Protein AF-I0H9C6-F1 (afdb_monomer_lite)

pLDDT: mean 92.78, std 7.9, range [42.69, 98.69]

InterPro domains:
  IPR035437 SNase-like, OB-fold superfamily [G3DSA:2.40.50.90] (1-177)
  IPR035437 SNase-like, OB-fold superfamily [SSF50199] (69-175)

Organism: Actinoplanes missouriensis (strain ATCC 14538 / DSM 43046 / CBS 188.64 / JCM 3121 / NBRC 102363 / NCIMB 12654 / NRRL B-3342 / UNCC 431) (NCBI:txid512565)

Structure (mmCIF, N/CA/C/O backbone):
data_AF-I0H9C6-F1
#
_entry.id   AF-I0H9C6-F1
#
loop_
_atom_site.group_PDB
_atom_site.id
_atom_site.type_symbol
_atom_site.label_atom_id
_atom_site.label_alt_id
_atom_site.label_comp_id
_atom_site.label_asym_id
_atom_site.label_entity_id
_atom_site.label_seq_id
_atom_site.pdbx_PDB_ins_code
_atom_site.Cartn_x
_atom_site.Cartn_y
_atom_site.Cartn_z
_atom_site.occupancy
_atom_site.B_iso_or_equiv
_atom_site.auth_seq_id
_atom_site.auth_comp_id
_atom_site.auth_asym_id
_atom_site.auth_atom_id
_atom_site.pdbx_PDB_model_num
ATOM 1 N N . MET A 1 1 ? 3.684 8.689 13.255 1.00 83.12 1 MET A N 1
ATOM 2 C CA . MET A 1 1 ? 2.997 7.396 13.457 1.00 83.12 1 MET A CA 1
ATOM 3 C C . MET A 1 1 ? 2.574 6.866 12.098 1.00 83.12 1 MET A C 1
ATOM 5 O O . MET A 1 1 ? 2.159 7.668 11.270 1.00 83.12 1 MET A O 1
ATOM 9 N N . ARG A 1 2 ? 2.702 5.563 11.862 1.00 87.06 2 ARG A N 1
ATOM 10 C CA . ARG A 1 2 ? 2.170 4.849 10.702 1.00 87.06 2 ARG A CA 1
ATOM 11 C C . ARG A 1 2 ? 1.108 3.875 11.206 1.00 87.06 2 ARG A C 1
ATOM 13 O O . ARG A 1 2 ? 1.331 3.147 12.172 1.00 87.06 2 ARG A O 1
ATOM 20 N N . MET A 1 3 ? -0.060 3.921 10.581 1.00 93.25 3 MET A N 1
ATOM 21 C CA . MET A 1 3 ? -1.162 3.030 10.918 1.00 93.25 3 MET A CA 1
ATOM 22 C C . MET A 1 3 ? -0.847 1.611 10.433 1.00 93.25 3 MET A C 1
ATOM 24 O O . MET A 1 3 ? -0.451 1.421 9.288 1.00 93.25 3 MET A O 1
ATOM 28 N N . LEU A 1 4 ? -0.978 0.625 11.322 1.00 93.94 4 LEU A N 1
ATOM 29 C CA . LEU A 1 4 ? -0.766 -0.791 11.017 1.00 93.94 4 LEU A CA 1
ATOM 30 C C . LEU A 1 4 ? -1.820 -1.358 10.063 1.00 93.94 4 LEU A C 1
ATOM 32 O O . LEU A 1 4 ? -2.976 -0.929 10.076 1.00 93.94 4 LEU A O 1
ATOM 36 N N . SER A 1 5 ? -1.416 -2.383 9.310 1.00 94.75 5 SER A N 1
ATOM 37 C CA . SER A 1 5 ? -2.265 -3.210 8.438 1.00 94.75 5 SER A CA 1
ATOM 38 C C . SER A 1 5 ? -2.947 -2.493 7.275 1.00 94.75 5 SER A C 1
ATOM 40 O O . SER A 1 5 ? -3.755 -3.102 6.576 1.00 94.75 5 SER A O 1
ATOM 42 N N . VAL A 1 6 ? -2.609 -1.227 7.035 1.00 95.88 6 VAL A N 1
ATOM 43 C CA . VAL A 1 6 ? -3.175 -0.413 5.958 1.00 95.88 6 VAL A CA 1
ATOM 44 C C . VAL A 1 6 ? -2.079 0.347 5.234 1.00 95.88 6 VAL A C 1
ATOM 46 O O . VAL A 1 6 ? -1.088 0.763 5.838 1.00 95.88 6 VAL A O 1
ATOM 49 N N . ASP A 1 7 ? -2.277 0.548 3.939 1.00 94.62 7 ASP A N 1
ATOM 50 C CA . ASP A 1 7 ? -1.370 1.304 3.090 1.00 94.62 7 ASP A CA 1
ATOM 51 C C . ASP A 1 7 ? -2.181 2.265 2.226 1.00 94.62 7 ASP A C 1
ATOM 53 O O . ASP A 1 7 ? -2.899 1.890 1.297 1.00 94.62 7 ASP A O 1
ATOM 57 N N . THR A 1 8 ? -2.120 3.527 2.627 1.00 94.75 8 THR A N 1
ATOM 58 C CA . THR A 1 8 ? -2.798 4.656 1.994 1.00 94.75 8 THR A CA 1
ATOM 59 C C . THR A 1 8 ? -1.935 5.218 0.874 1.00 94.75 8 THR A C 1
ATOM 61 O O . THR A 1 8 ? -0.729 5.358 1.100 1.00 94.75 8 THR A O 1
ATOM 64 N N . PRO A 1 9 ? -2.521 5.623 -0.267 1.00 95.00 9 PRO A N 1
ATOM 65 C CA . PRO A 1 9 ? -1.797 6.374 -1.281 1.00 95.00 9 PRO A CA 1
ATOM 66 C C . PRO A 1 9 ? -1.073 7.576 -0.683 1.00 95.00 9 PRO A C 1
ATOM 68 O O . PRO A 1 9 ? -1.588 8.273 0.199 1.00 95.00 9 PRO A O 1
ATOM 71 N N . GLU A 1 10 ? 0.150 7.790 -1.137 1.00 85.38 10 GLU A N 1
ATOM 72 C CA . GLU A 1 10 ? 1.055 8.753 -0.546 1.00 85.38 10 GLU A CA 1
ATOM 73 C C . GLU A 1 10 ? 0.991 10.104 -1.255 1.00 85.38 10 GLU A C 1
ATOM 75 O O . GLU A 1 10 ? 0.798 10.219 -2.463 1.00 85.38 10 GLU A O 1
ATOM 80 N N . VAL A 1 11 ? 1.224 11.163 -0.481 1.00 88.88 11 VAL A N 1
ATOM 81 C CA . VAL A 1 11 ? 1.424 12.524 -0.998 1.00 88.88 11 VAL A CA 1
ATOM 82 C C . VAL A 1 11 ? 2.915 12.873 -1.097 1.00 88.88 11 VAL A C 1
ATOM 84 O O . VAL A 1 11 ? 3.298 14.037 -0.978 1.00 88.88 11 VAL A O 1
ATOM 87 N N . THR A 1 12 ? 3.778 11.871 -1.297 1.00 80.94 12 THR A N 1
ATOM 88 C CA . THR A 1 12 ? 5.247 12.015 -1.377 1.00 80.94 12 THR A CA 1
ATOM 89 C C . THR A 1 12 ? 5.710 12.880 -2.537 1.00 80.94 12 THR A C 1
ATOM 91 O O . THR A 1 12 ? 6.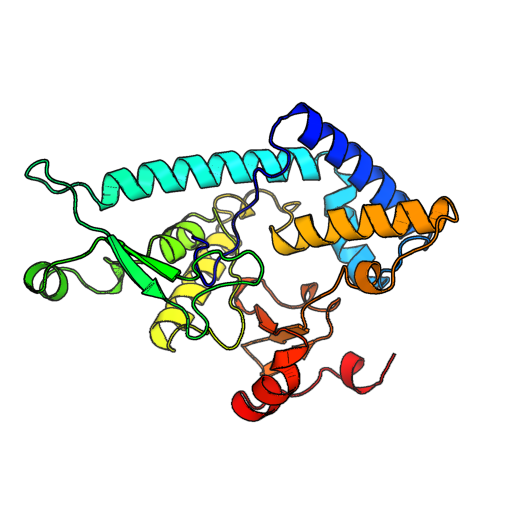747 13.532 -2.411 1.00 80.94 12 THR A O 1
ATOM 94 N N . ALA A 1 13 ? 4.914 12.988 -3.604 1.00 82.31 13 ALA A N 1
ATOM 95 C CA . ALA A 1 13 ? 5.149 13.957 -4.668 1.00 82.31 13 ALA A CA 1
ATOM 96 C C . ALA A 1 13 ? 5.191 15.406 -4.138 1.00 82.31 13 ALA A C 1
ATOM 98 O O . ALA A 1 13 ? 5.891 16.240 -4.700 1.00 82.31 13 ALA A O 1
ATOM 99 N N . ARG A 1 14 ? 4.493 15.717 -3.032 1.00 90.06 14 ARG A N 1
ATOM 100 C CA . ARG A 1 14 ? 4.394 17.042 -2.373 1.00 90.06 14 ARG A CA 1
ATOM 101 C C . ARG A 1 14 ? 3.792 18.169 -3.222 1.00 90.06 14 ARG A C 1
ATOM 103 O O . ARG A 1 14 ? 3.353 19.163 -2.652 1.00 90.06 14 ARG A O 1
ATOM 110 N N . SER A 1 15 ? 3.742 18.029 -4.542 1.00 94.88 15 SER A N 1
ATOM 111 C CA . SER A 1 15 ? 3.137 18.977 -5.471 1.00 94.88 15 SER A CA 1
ATOM 112 C C . SER A 1 15 ? 2.586 18.273 -6.710 1.00 94.88 15 SER A C 1
ATOM 114 O O . SER A 1 15 ? 3.008 17.172 -7.067 1.00 94.88 15 SER A O 1
ATOM 116 N N . GLU A 1 16 ? 1.659 18.940 -7.396 1.00 95.94 16 GLU A N 1
ATOM 117 C CA . GLU A 1 16 ? 1.081 18.450 -8.653 1.00 95.94 16 GLU A CA 1
ATOM 118 C C . GLU A 1 16 ? 2.128 18.406 -9.771 1.00 95.94 16 GLU A C 1
ATOM 120 O O . GLU A 1 16 ? 2.137 17.478 -10.571 1.00 95.94 16 GLU A O 1
ATOM 125 N N . GLN A 1 17 ? 3.081 19.345 -9.776 1.00 97.25 17 GLN A N 1
ATOM 126 C CA . GLN A 1 17 ? 4.178 19.357 -10.746 1.00 97.25 17 GLN A CA 1
ATOM 127 C C . GLN A 1 17 ? 5.072 18.123 -10.601 1.00 97.25 17 GLN A C 1
ATOM 129 O O . GLN A 1 17 ? 5.475 17.535 -11.602 1.00 97.25 17 GLN A O 1
ATOM 134 N N . ARG A 1 18 ? 5.385 17.706 -9.366 1.00 97.19 18 ARG A N 1
ATOM 135 C CA . ARG A 1 18 ? 6.163 16.481 -9.153 1.00 97.19 18 ARG A CA 1
ATOM 136 C C . ARG A 1 18 ? 5.346 15.241 -9.504 1.00 97.19 18 ARG A C 1
ATOM 138 O O . ARG A 1 18 ? 5.919 14.326 -10.078 1.00 97.19 18 ARG A O 1
ATOM 145 N N . ALA A 1 19 ? 4.046 15.215 -9.212 1.00 97.50 19 ALA A N 1
ATOM 146 C CA . ALA A 1 19 ? 3.183 14.099 -9.600 1.00 97.50 19 ALA A CA 1
ATOM 147 C C . ALA A 1 19 ? 3.149 13.912 -11.132 1.00 97.50 19 ALA A C 1
ATOM 149 O O . ALA A 1 19 ? 3.354 12.802 -11.612 1.00 97.50 19 ALA A O 1
ATOM 150 N N . ALA A 1 20 ? 3.046 15.007 -11.892 1.00 97.94 20 ALA A N 1
ATOM 151 C CA . ALA A 1 20 ? 3.146 14.991 -13.355 1.00 97.94 20 ALA A CA 1
ATOM 152 C C . ALA A 1 20 ? 4.544 14.584 -13.869 1.00 97.94 20 ALA A C 1
ATOM 154 O O . ALA A 1 20 ? 4.681 13.944 -14.912 1.00 97.94 20 ALA A O 1
ATOM 155 N N . ALA A 1 21 ? 5.610 14.923 -13.139 1.00 98.00 21 ALA A N 1
ATOM 156 C CA . ALA A 1 21 ? 6.943 14.418 -13.463 1.00 98.00 21 ALA A CA 1
ATOM 157 C C . ALA A 1 21 ? 7.024 12.893 -13.269 1.00 98.00 21 ALA A C 1
ATOM 159 O O . ALA A 1 21 ? 7.584 12.211 -14.121 1.00 98.00 21 ALA A O 1
ATOM 160 N N . ILE A 1 22 ? 6.419 12.357 -12.203 1.00 97.94 22 ILE A N 1
ATOM 161 C CA . ILE A 1 22 ? 6.343 10.906 -11.960 1.00 97.94 22 ILE A CA 1
ATOM 162 C C . ILE A 1 22 ? 5.542 10.207 -13.059 1.00 97.94 22 ILE A C 1
ATOM 164 O O . ILE A 1 22 ? 5.943 9.137 -13.497 1.00 97.94 22 ILE A O 1
ATOM 168 N N . ASP A 1 23 ? 4.477 10.826 -13.578 1.00 98.50 23 ASP A N 1
ATOM 169 C CA . ASP A 1 23 ? 3.753 10.294 -14.741 1.00 98.50 23 ASP A CA 1
ATOM 170 C C . ASP A 1 23 ? 4.686 10.063 -15.939 1.00 98.50 23 ASP A C 1
ATOM 172 O O . ASP A 1 23 ? 4.656 9.008 -16.572 1.00 98.50 23 ASP A O 1
ATOM 176 N N . THR A 1 24 ? 5.570 11.027 -16.212 1.00 98.56 24 THR A N 1
ATOM 177 C CA . THR A 1 24 ? 6.561 10.921 -17.294 1.00 98.56 24 THR A CA 1
ATOM 178 C C . THR A 1 24 ? 7.594 9.826 -17.005 1.00 98.56 24 THR A C 1
ATOM 180 O O . THR A 1 24 ? 7.949 9.055 -17.897 1.00 98.56 24 THR A O 1
ATOM 183 N N . GLU A 1 25 ? 8.058 9.724 -15.757 1.00 98.50 25 GLU A N 1
ATOM 184 C CA . GLU A 1 25 ? 8.989 8.677 -15.313 1.00 98.50 25 GLU A CA 1
ATOM 185 C C . GLU A 1 25 ? 8.373 7.277 -15.460 1.00 98.50 25 GLU A C 1
ATOM 187 O O . GLU A 1 25 ? 9.021 6.355 -15.956 1.00 98.50 25 GLU A O 1
ATOM 192 N N . PHE A 1 26 ? 7.103 7.118 -15.092 1.00 98.50 26 PHE A N 1
ATOM 193 C CA . PHE A 1 26 ? 6.377 5.852 -15.174 1.00 98.50 26 PHE A CA 1
ATOM 194 C C . PHE A 1 26 ? 6.042 5.453 -16.612 1.00 98.50 26 PHE A C 1
ATOM 196 O O . PHE A 1 26 ? 6.160 4.273 -16.947 1.00 98.50 26 PHE A O 1
ATOM 203 N N . LEU A 1 27 ? 5.728 6.408 -17.491 1.00 98.62 27 LEU A N 1
ATOM 204 C CA . LEU A 1 27 ? 5.630 6.143 -18.930 1.00 98.62 27 LEU A CA 1
ATOM 205 C C . LEU A 1 27 ? 6.960 5.652 -19.501 1.00 98.62 27 LEU A C 1
ATOM 207 O O . LEU A 1 27 ? 7.000 4.652 -20.219 1.00 98.62 27 LEU A O 1
ATOM 211 N N . GLN A 1 28 ? 8.064 6.310 -19.144 1.00 98.69 28 GLN A N 1
ATOM 212 C CA . GLN A 1 28 ? 9.387 5.879 -19.586 1.00 98.69 28 GLN A CA 1
ATOM 213 C C . GLN A 1 28 ? 9.732 4.483 -19.052 1.00 98.69 28 GLN A C 1
ATOM 215 O O . GLN A 1 28 ? 10.304 3.667 -19.782 1.00 98.69 28 GLN A O 1
ATOM 220 N N . LEU A 1 29 ? 9.361 4.188 -17.803 1.00 98.62 29 LEU A N 1
ATOM 221 C CA . LEU A 1 29 ? 9.520 2.861 -17.223 1.00 98.62 29 LEU A CA 1
ATOM 222 C C . LEU A 1 29 ? 8.705 1.811 -17.987 1.00 98.62 29 LEU A C 1
ATOM 224 O O . LEU A 1 29 ? 9.245 0.746 -18.279 1.00 98.62 29 LEU A O 1
ATOM 228 N N . ALA A 1 30 ? 7.459 2.103 -18.372 1.00 98.69 30 ALA A N 1
ATOM 229 C CA . ALA A 1 30 ? 6.641 1.195 -19.176 1.00 98.69 30 ALA A CA 1
ATOM 230 C C . ALA A 1 30 ? 7.333 0.824 -20.500 1.00 98.69 30 ALA A C 1
ATOM 232 O O . ALA A 1 30 ? 7.406 -0.352 -20.866 1.00 98.69 30 ALA A O 1
ATOM 233 N N . GLU A 1 31 ? 7.941 1.799 -21.184 1.00 98.56 31 GLU A N 1
ATOM 234 C CA . GLU A 1 31 ? 8.736 1.517 -22.383 1.00 98.56 31 GLU A CA 1
ATOM 235 C C . GLU A 1 31 ? 9.937 0.608 -22.096 1.00 98.56 31 GLU A C 1
ATOM 237 O O . GLU A 1 31 ? 10.241 -0.291 -22.885 1.00 98.56 31 GLU A O 1
ATOM 242 N N . TRP A 1 32 ? 10.647 0.836 -20.988 1.00 98.62 32 TRP A N 1
ATOM 243 C CA . TRP A 1 32 ? 11.782 0.001 -20.597 1.00 98.62 32 TRP A CA 1
ATOM 244 C C . TRP A 1 32 ? 11.363 -1.417 -20.216 1.00 98.62 32 TRP A C 1
ATOM 246 O O . TRP A 1 32 ? 12.098 -2.353 -20.529 1.00 98.62 32 TRP A O 1
ATOM 256 N N . ILE A 1 33 ? 10.190 -1.596 -19.607 1.00 98.25 33 ILE A N 1
ATOM 257 C CA . ILE A 1 33 ? 9.603 -2.915 -19.341 1.00 98.25 33 ILE A CA 1
ATOM 258 C C . ILE A 1 33 ? 9.321 -3.628 -20.668 1.00 98.25 33 ILE A C 1
ATOM 260 O O . ILE A 1 33 ? 9.811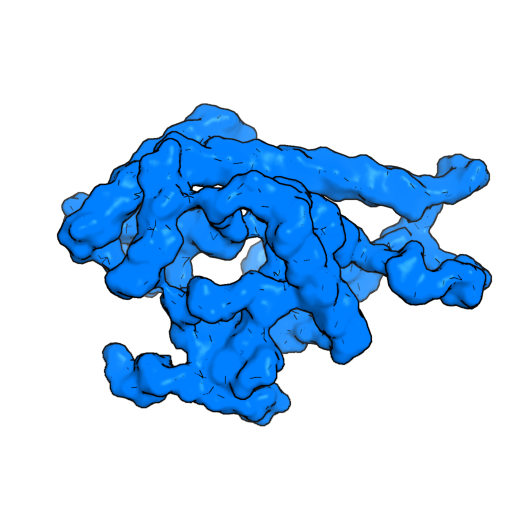 -4.738 -20.869 1.00 98.25 33 ILE A O 1
ATOM 264 N N . ARG A 1 34 ? 8.641 -2.976 -21.624 1.00 98.19 34 ARG A N 1
ATOM 265 C CA . ARG A 1 34 ? 8.367 -3.565 -22.952 1.00 98.19 34 ARG A CA 1
ATOM 266 C C . ARG A 1 34 ? 9.633 -3.962 -23.712 1.00 98.19 34 ARG A C 1
ATOM 268 O O . ARG A 1 34 ? 9.639 -4.959 -24.426 1.00 98.19 34 ARG A O 1
ATOM 275 N N . LYS A 1 35 ? 10.706 -3.182 -23.572 1.00 97.94 35 LYS A N 1
ATOM 276 C CA . LYS A 1 35 ? 12.008 -3.445 -24.208 1.00 97.94 35 LYS A CA 1
ATOM 277 C C . LYS A 1 35 ? 12.854 -4.487 -23.457 1.00 97.94 35 LYS A C 1
ATOM 279 O O . LYS A 1 35 ? 13.967 -4.766 -23.892 1.00 97.94 35 LYS A O 1
ATOM 284 N N . GLY A 1 36 ? 12.381 -5.027 -22.328 1.00 96.56 36 GLY A N 1
ATOM 285 C CA . GLY A 1 36 ? 13.140 -5.968 -21.494 1.00 96.56 36 GLY A CA 1
ATOM 286 C C . GLY A 1 36 ? 14.359 -5.344 -20.800 1.00 96.56 36 GLY A C 1
ATOM 287 O O . GLY A 1 36 ? 15.301 -6.044 -20.430 1.00 96.56 36 GLY A O 1
ATOM 288 N N . LEU A 1 37 ? 14.380 -4.017 -20.650 1.00 96.19 37 LEU A N 1
ATOM 289 C CA . LEU A 1 37 ? 15.491 -3.280 -20.044 1.00 96.19 37 LEU A CA 1
ATOM 290 C C . LEU A 1 37 ? 15.351 -3.195 -18.520 1.00 96.19 37 LEU A C 1
ATOM 292 O O . LEU A 1 37 ? 16.357 -3.292 -17.805 1.00 96.19 37 LEU A O 1
ATOM 296 N N . ALA A 1 38 ? 14.118 -3.060 -18.027 1.00 95.00 38 ALA A N 1
ATOM 297 C CA . ALA A 1 38 ? 13.817 -3.034 -16.600 1.00 95.00 38 ALA A CA 1
ATOM 298 C C . ALA A 1 38 ? 14.115 -4.400 -15.948 1.00 95.00 38 ALA A C 1
ATOM 300 O O . ALA A 1 38 ? 13.740 -5.435 -16.499 1.00 95.00 38 ALA A O 1
ATOM 301 N N . PRO A 1 39 ? 14.794 -4.446 -14.787 1.00 92.38 39 PRO A N 1
ATOM 302 C CA . PRO A 1 39 ? 15.008 -5.683 -14.050 1.00 92.38 39 PRO A CA 1
ATOM 303 C C . PRO A 1 39 ? 13.721 -6.057 -13.308 1.00 92.38 39 PRO A C 1
ATOM 305 O O . PRO A 1 39 ? 13.615 -5.819 -12.106 1.00 92.38 39 PRO A O 1
ATOM 308 N N . ILE A 1 40 ? 12.759 -6.631 -14.026 1.00 93.00 40 ILE A N 1
ATOM 309 C CA . ILE A 1 40 ? 11.457 -7.111 -13.542 1.00 93.00 40 ILE A CA 1
ATOM 310 C C . ILE A 1 40 ? 11.094 -8.408 -14.274 1.00 93.00 40 ILE A C 1
ATOM 312 O O . ILE A 1 40 ? 11.509 -8.591 -15.421 1.00 93.00 40 ILE A O 1
ATOM 316 N N . SER A 1 41 ? 10.357 -9.323 -13.641 1.00 92.94 41 SER A N 1
ATOM 317 C CA . SER A 1 41 ? 9.801 -10.476 -14.364 1.00 92.94 41 SER A CA 1
ATOM 318 C C . SER A 1 41 ? 8.782 -10.047 -15.421 1.00 92.94 41 SER A C 1
ATOM 320 O O . SER A 1 41 ? 8.102 -9.028 -15.292 1.00 92.94 41 SER A O 1
ATOM 322 N N . ALA A 1 42 ? 8.649 -10.864 -16.469 1.00 94.94 42 ALA A N 1
ATOM 323 C CA . ALA A 1 42 ? 7.676 -10.624 -17.531 1.00 94.94 42 ALA A CA 1
ATOM 324 C C . ALA A 1 42 ? 6.240 -10.563 -16.985 1.00 94.94 42 ALA A C 1
ATOM 326 O O . ALA A 1 42 ? 5.510 -9.635 -17.313 1.00 94.94 42 ALA A O 1
ATOM 327 N N . ALA A 1 43 ? 5.868 -11.491 -16.096 1.00 94.94 43 ALA A N 1
ATOM 328 C CA . ALA A 1 43 ? 4.513 -11.579 -15.554 1.00 94.94 43 ALA A CA 1
ATOM 329 C C . ALA A 1 43 ? 4.136 -10.358 -14.696 1.00 94.94 43 ALA A C 1
ATOM 331 O O . ALA A 1 43 ? 3.058 -9.788 -14.868 1.00 94.94 43 ALA A O 1
ATOM 332 N N . LEU A 1 44 ? 5.041 -9.894 -13.823 1.00 95.75 44 LEU A N 1
ATOM 333 C CA . LEU A 1 44 ? 4.801 -8.663 -13.070 1.00 95.75 44 LEU A CA 1
ATOM 334 C C . LEU A 1 44 ? 4.792 -7.434 -13.997 1.00 95.75 44 LEU A C 1
ATOM 336 O O . LEU A 1 44 ? 3.989 -6.524 -13.804 1.00 95.75 44 LEU A O 1
ATOM 340 N N . GLY A 1 45 ? 5.642 -7.418 -15.028 1.00 97.19 45 GLY A N 1
ATOM 341 C CA . GLY A 1 45 ? 5.611 -6.400 -16.077 1.00 97.19 45 GLY A CA 1
ATOM 342 C C . GLY A 1 45 ? 4.243 -6.312 -16.759 1.00 97.19 45 GLY A C 1
ATOM 343 O O . GLY A 1 45 ? 3.650 -5.238 -16.787 1.00 97.19 45 GLY A O 1
ATOM 344 N N . GLU A 1 46 ? 3.705 -7.433 -17.242 1.00 97.81 46 GLU A N 1
ATOM 345 C CA . GLU A 1 46 ? 2.378 -7.515 -17.871 1.00 97.81 46 GLU A CA 1
ATOM 346 C C . GLU A 1 46 ? 1.257 -7.019 -16.952 1.00 97.81 46 GLU A C 1
ATOM 348 O O . GLU A 1 46 ? 0.362 -6.307 -17.405 1.00 97.81 46 GLU A O 1
ATOM 353 N N . PHE A 1 47 ? 1.327 -7.334 -15.656 1.00 97.31 47 PHE A N 1
ATOM 354 C CA . PHE A 1 47 ? 0.374 -6.836 -14.665 1.00 97.31 47 PHE A CA 1
ATOM 355 C C . PHE A 1 47 ? 0.445 -5.310 -14.472 1.00 97.31 47 PHE A C 1
ATOM 357 O O . PHE A 1 47 ? -0.586 -4.658 -14.293 1.00 97.31 47 PHE A O 1
ATOM 364 N N . LEU A 1 48 ? 1.648 -4.725 -14.492 1.00 97.88 48 LEU A N 1
ATOM 365 C CA . LEU A 1 48 ? 1.861 -3.303 -14.197 1.00 97.88 48 LEU A CA 1
ATOM 366 C C . LEU A 1 48 ? 1.698 -2.392 -15.420 1.00 97.88 48 LEU A C 1
ATOM 368 O O . LEU A 1 48 ? 1.263 -1.250 -15.263 1.00 97.88 48 LEU A O 1
ATOM 372 N N . LEU A 1 49 ? 2.020 -2.871 -16.626 1.00 98.50 49 LEU A N 1
ATOM 373 C CA . LEU A 1 49 ? 1.987 -2.071 -17.858 1.00 98.50 49 LEU A CA 1
ATOM 374 C C . LEU A 1 49 ? 0.652 -1.333 -18.072 1.00 98.50 49 LEU A C 1
ATOM 376 O O . LEU A 1 49 ? 0.709 -0.119 -18.279 1.00 98.50 49 LEU A O 1
ATOM 380 N N . PRO A 1 50 ? -0.536 -1.962 -17.928 1.00 98.25 50 PRO A N 1
ATOM 381 C CA . PRO A 1 50 ? -1.812 -1.266 -18.104 1.00 98.25 50 PRO A CA 1
ATOM 382 C C . PRO A 1 50 ? -2.006 -0.069 -17.171 1.00 98.25 50 PRO A C 1
ATOM 384 O O . PRO A 1 50 ? -2.729 0.855 -17.521 1.00 98.25 50 PRO A O 1
ATOM 387 N N . LYS A 1 51 ? -1.363 -0.067 -15.996 1.00 98.31 51 LYS A N 1
ATOM 388 C CA . LYS A 1 51 ? -1.437 1.029 -15.020 1.00 98.31 51 LYS A CA 1
ATOM 389 C C . LYS A 1 51 ? -0.464 2.157 -15.364 1.00 98.31 51 LYS A C 1
ATOM 391 O O . LYS A 1 51 ? -0.808 3.331 -15.251 1.00 98.31 51 LYS A O 1
ATOM 396 N N . LEU A 1 52 ? 0.747 1.808 -15.802 1.00 98.50 52 LEU A N 1
ATOM 397 C CA . LEU A 1 52 ? 1.807 2.767 -16.135 1.00 98.50 52 LEU A CA 1
ATOM 398 C C . LEU A 1 52 ? 1.538 3.499 -17.456 1.00 98.50 52 LEU A C 1
ATOM 400 O O . LEU A 1 52 ? 1.742 4.707 -17.555 1.00 98.50 52 LEU A O 1
ATOM 404 N N . GLU A 1 53 ? 1.044 2.776 -18.463 1.00 98.19 53 GLU A N 1
ATOM 405 C CA . GLU A 1 53 ? 0.817 3.285 -19.825 1.00 98.19 53 GLU A CA 1
ATOM 406 C C . GLU A 1 53 ? -0.310 4.313 -19.919 1.00 98.19 53 GLU A C 1
ATOM 408 O O . GLU A 1 53 ? -0.442 5.012 -20.921 1.00 98.19 53 GLU A O 1
ATOM 413 N N . THR A 1 54 ? -1.090 4.449 -18.850 1.00 97.75 54 THR A N 1
ATOM 414 C CA . THR A 1 54 ? -2.107 5.488 -18.705 1.00 97.75 54 THR A CA 1
ATOM 415 C C . THR A 1 54 ? -1.541 6.904 -18.782 1.00 97.75 54 THR A C 1
ATOM 417 O O . THR A 1 54 ? -2.268 7.843 -19.116 1.00 97.75 54 THR A O 1
ATOM 420 N N . GLY A 1 55 ? -0.264 7.076 -18.422 1.00 97.19 55 GLY A N 1
ATOM 421 C CA . GLY A 1 55 ? 0.393 8.376 -18.365 1.00 97.19 55 GLY A CA 1
ATOM 422 C C . GLY A 1 55 ? -0.108 9.307 -17.269 1.00 97.19 55 GLY A C 1
ATOM 423 O O . GLY A 1 55 ? 0.145 10.504 -17.347 1.00 97.19 55 GLY A O 1
ATOM 424 N N . HIS A 1 56 ? -0.828 8.786 -16.275 1.00 97.94 56 HIS A N 1
ATOM 425 C CA . HIS A 1 56 ? -1.343 9.584 -15.160 1.00 97.94 56 HIS A CA 1
ATOM 426 C C . HIS A 1 56 ? -1.281 8.864 -13.803 1.00 97.94 56 HIS A C 1
ATOM 428 O O . HIS A 1 56 ? -1.954 9.267 -12.855 1.00 97.94 56 HIS A O 1
ATOM 434 N N . ALA A 1 57 ? -0.496 7.789 -13.689 1.00 97.62 57 ALA A N 1
ATOM 435 C CA . ALA A 1 57 ? -0.378 6.985 -12.473 1.00 97.62 57 ALA A CA 1
ATOM 436 C C . ALA A 1 57 ? 0.171 7.767 -11.255 1.00 97.62 57 ALA A C 1
ATOM 438 O O . ALA A 1 57 ? -0.340 7.613 -10.146 1.00 97.62 57 ALA A O 1
ATOM 439 N N . GLY A 1 58 ? 1.156 8.645 -11.458 1.00 97.75 58 GLY A N 1
ATOM 440 C CA . GLY A 1 58 ? 1.666 9.625 -10.492 1.00 97.75 58 GLY A CA 1
ATOM 441 C C . GLY A 1 58 ? 0.598 10.600 -10.010 1.00 97.75 58 GLY A C 1
ATOM 442 O O . GLY A 1 58 ? 0.343 10.723 -8.807 1.00 97.75 58 GLY A O 1
ATOM 443 N N . THR A 1 59 ? -0.074 11.270 -10.945 1.00 98.31 59 THR A N 1
ATOM 444 C CA . THR A 1 59 ? -1.138 12.236 -10.629 1.00 98.31 59 THR A CA 1
ATOM 445 C C . THR A 1 59 ? -2.353 11.574 -9.971 1.00 98.31 59 THR A C 1
ATOM 447 O O . THR A 1 59 ? -2.918 12.127 -9.018 1.00 98.31 59 THR A O 1
ATOM 450 N N . LEU A 1 60 ? -2.733 10.374 -10.419 1.00 98.19 60 LEU A N 1
ATOM 451 C CA . LEU A 1 60 ? -3.797 9.567 -9.823 1.00 98.19 60 LEU A CA 1
ATOM 452 C C . LEU A 1 60 ? -3.459 9.215 -8.376 1.00 98.19 60 LEU A C 1
ATOM 454 O O . LEU A 1 60 ? -4.256 9.503 -7.482 1.00 98.19 60 LEU A O 1
ATOM 458 N N . HIS A 1 61 ? -2.266 8.667 -8.131 1.00 98.25 61 HIS A N 1
ATOM 459 C CA . HIS A 1 61 ? -1.825 8.285 -6.792 1.00 98.25 61 HIS A CA 1
ATOM 460 C C . HIS A 1 61 ? -1.802 9.484 -5.837 1.00 98.25 61 HIS A C 1
ATOM 462 O O . HIS A 1 61 ? -2.351 9.423 -4.736 1.00 98.25 61 HIS A O 1
ATOM 468 N N . PHE A 1 62 ? -1.256 10.618 -6.287 1.00 98.12 62 PHE A N 1
ATOM 469 C CA . PHE A 1 62 ? -1.227 11.852 -5.504 1.00 98.12 62 PHE A CA 1
ATOM 470 C C . PHE A 1 62 ? -2.636 12.369 -5.175 1.00 98.12 62 PHE A C 1
ATOM 472 O O . PHE A 1 62 ? -2.910 12.786 -4.047 1.00 98.12 62 PHE A O 1
ATOM 479 N N . THR A 1 63 ? -3.554 12.325 -6.143 1.00 97.94 63 THR A N 1
ATOM 480 C CA . THR A 1 63 ? -4.950 12.746 -5.952 1.00 97.94 63 THR A CA 1
ATOM 481 C C . THR A 1 63 ? -5.678 11.839 -4.966 1.00 97.94 63 THR A C 1
ATOM 483 O O . THR A 1 63 ? -6.331 12.334 -4.044 1.00 97.94 63 THR A O 1
ATOM 486 N N . GLN A 1 64 ? -5.504 10.525 -5.098 1.00 98.31 64 GLN A N 1
ATOM 487 C CA . GLN A 1 64 ? -6.029 9.543 -4.154 1.00 98.31 64 GLN A CA 1
ATOM 488 C C . GLN A 1 64 ? -5.441 9.748 -2.746 1.00 98.31 64 GLN A C 1
ATOM 490 O O . GLN A 1 64 ? -6.175 9.695 -1.762 1.00 98.31 64 GLN A O 1
ATOM 495 N N . GLY A 1 65 ? -4.156 10.099 -2.629 1.00 97.75 65 GLY A N 1
ATOM 496 C CA . GLY A 1 65 ? -3.513 10.402 -1.345 1.00 97.75 65 GLY A CA 1
ATOM 497 C C . GLY A 1 65 ? -4.050 11.673 -0.681 1.00 97.75 65 GLY A C 1
ATOM 498 O O . GLY A 1 65 ? -4.256 11.709 0.540 1.00 97.75 65 GLY A O 1
ATOM 499 N N . LYS A 1 66 ? -4.353 12.712 -1.474 1.00 97.88 66 LYS A N 1
ATOM 500 C CA . LYS A 1 66 ? -5.054 13.917 -0.993 1.00 97.88 66 LYS A CA 1
ATOM 501 C C . LYS A 1 66 ? -6.455 13.569 -0.476 1.00 97.88 66 LYS A C 1
ATOM 503 O O . LYS A 1 66 ? -6.820 14.024 0.609 1.00 97.88 66 LYS A O 1
ATOM 508 N N . ALA A 1 67 ? -7.207 12.744 -1.207 1.00 98.06 67 ALA A N 1
ATOM 509 C CA . ALA A 1 67 ? -8.547 12.309 -0.814 1.00 98.06 67 ALA A CA 1
ATOM 510 C C . ALA A 1 67 ? -8.529 11.480 0.482 1.00 98.06 67 ALA A C 1
ATOM 512 O O . ALA A 1 67 ? -9.258 11.799 1.423 1.00 98.06 67 ALA A O 1
ATOM 513 N N . ALA A 1 68 ? -7.621 10.505 0.588 1.00 97.56 68 ALA A N 1
ATOM 514 C CA . ALA A 1 68 ? -7.437 9.704 1.796 1.00 97.56 68 ALA A CA 1
ATOM 515 C C . ALA A 1 68 ? -7.066 10.575 3.008 1.00 97.56 68 ALA A C 1
ATOM 517 O O . ALA A 1 68 ? -7.587 10.384 4.108 1.00 97.56 68 ALA A O 1
ATOM 518 N N . SER A 1 69 ? -6.212 11.585 2.805 1.00 95.88 69 SER A N 1
ATOM 519 C CA . SER A 1 69 ? -5.832 12.544 3.849 1.00 95.88 69 SER A CA 1
ATOM 520 C C . SER A 1 69 ? -7.002 13.415 4.311 1.00 95.88 69 SER A C 1
ATOM 522 O O . SER A 1 69 ? -7.118 13.691 5.506 1.00 95.88 69 SER A O 1
ATOM 524 N N . ALA A 1 70 ? -7.855 13.868 3.388 1.00 97.12 70 ALA A N 1
ATOM 525 C CA . ALA A 1 70 ? -9.053 14.640 3.716 1.00 97.12 70 ALA A CA 1
ATOM 526 C C . ALA A 1 70 ? -10.048 13.785 4.514 1.00 97.12 70 ALA A C 1
ATOM 528 O O . ALA A 1 70 ? -10.417 14.164 5.626 1.00 97.12 70 ALA A O 1
ATOM 529 N N . PHE A 1 71 ? -10.356 12.583 4.014 1.00 97.81 71 PHE A N 1
ATOM 530 C CA . PHE A 1 71 ? -11.210 11.617 4.702 1.00 97.81 71 PHE A CA 1
ATOM 531 C C . PHE A 1 71 ? -10.701 11.312 6.115 1.00 97.81 71 PHE A C 1
ATOM 533 O O . PHE A 1 71 ? -11.466 11.372 7.074 1.00 97.81 71 PHE A O 1
ATOM 540 N N . ALA A 1 72 ? -9.402 11.034 6.278 1.00 95.81 72 ALA A N 1
ATOM 541 C CA . ALA A 1 72 ? -8.827 10.726 7.585 1.00 95.81 72 ALA A CA 1
ATOM 542 C C . ALA A 1 72 ? -9.005 11.882 8.582 1.00 95.81 72 ALA A C 1
ATOM 544 O O . ALA A 1 72 ? -9.372 11.646 9.733 1.00 95.81 72 ALA A O 1
ATOM 545 N N . LYS A 1 73 ? -8.776 13.130 8.151 1.00 95.81 73 LYS A N 1
ATOM 546 C CA . LYS A 1 73 ? -8.943 14.320 9.002 1.00 95.81 73 LYS A CA 1
ATOM 547 C C . LYS A 1 73 ? -10.393 14.498 9.444 1.00 95.81 73 LYS A C 1
ATOM 549 O O . LYS A 1 73 ? -10.642 14.693 10.633 1.00 95.81 73 LYS A O 1
ATOM 554 N N . GLU A 1 74 ? -11.329 14.410 8.504 1.00 97.19 74 GLU A N 1
ATOM 555 C CA . GLU A 1 74 ? -12.762 14.546 8.776 1.00 97.19 74 GLU A CA 1
ATOM 556 C C . GLU A 1 74 ? -13.261 13.427 9.692 1.00 97.19 74 GLU A C 1
ATOM 558 O O . GLU A 1 74 ? -13.915 13.692 10.701 1.00 97.19 74 GLU A O 1
ATOM 563 N N . ASN A 1 75 ? -12.881 12.183 9.398 1.00 96.38 75 ASN A N 1
ATOM 564 C CA . ASN A 1 75 ? -13.280 11.019 10.175 1.00 96.38 75 ASN A CA 1
ATOM 565 C C . ASN A 1 75 ? -12.723 11.060 11.609 1.00 96.38 75 ASN A C 1
ATOM 567 O O . ASN A 1 75 ? -13.455 10.802 12.565 1.00 96.38 75 ASN A O 1
ATOM 571 N N . ILE A 1 76 ? -11.455 11.447 11.792 1.00 95.00 76 ILE A N 1
ATOM 572 C CA . ILE A 1 76 ? -10.874 11.632 13.130 1.00 95.00 76 ILE A CA 1
ATOM 573 C C . ILE A 1 76 ? -11.634 12.719 13.894 1.00 95.00 76 ILE A C 1
ATOM 575 O O . ILE A 1 76 ? -12.054 12.483 15.027 1.00 95.00 76 ILE A O 1
ATOM 579 N N . ALA A 1 77 ? -11.866 13.884 13.282 1.00 94.44 77 ALA A N 1
ATOM 580 C CA . ALA A 1 77 ? -12.593 14.972 13.932 1.00 94.44 77 ALA A CA 1
ATOM 581 C C . ALA A 1 77 ? -14.012 14.546 14.348 1.00 94.44 77 ALA A C 1
ATOM 583 O O . ALA A 1 77 ? -14.417 14.770 15.491 1.00 94.44 77 ALA A O 1
ATOM 584 N N . ALA A 1 78 ? -14.739 13.872 13.453 1.00 93.69 78 ALA A N 1
ATOM 585 C CA . ALA A 1 78 ? -16.099 13.409 13.699 1.00 93.69 78 ALA A CA 1
ATOM 586 C C . ALA A 1 78 ? -16.166 12.358 14.816 1.00 93.69 78 ALA A C 1
ATOM 588 O O . ALA A 1 78 ? -16.989 12.463 15.725 1.00 93.69 78 ALA A O 1
ATOM 589 N N . ARG A 1 79 ? -15.287 11.350 14.792 1.00 92.38 79 ARG A N 1
ATOM 590 C CA . ARG A 1 79 ? -15.337 10.241 15.759 1.00 92.38 79 ARG A CA 1
ATOM 591 C C . ARG A 1 79 ? -14.782 10.607 17.133 1.00 92.38 79 ARG A C 1
ATOM 593 O O . ARG A 1 79 ? -15.203 10.026 18.141 1.00 92.38 79 ARG A O 1
ATOM 600 N N . LEU A 1 80 ? -13.868 11.575 17.206 1.00 93.94 80 LEU A N 1
ATOM 601 C CA . LEU A 1 80 ? -13.409 12.104 18.487 1.00 93.94 80 LEU A CA 1
ATOM 602 C C . LEU A 1 80 ? -14.436 13.049 19.125 1.00 93.94 80 LEU A C 1
ATOM 604 O O . LEU A 1 80 ? -14.451 13.156 20.347 1.00 93.94 80 LEU A O 1
ATOM 608 N N . ALA A 1 81 ? -15.336 13.684 18.372 1.00 91.88 81 ALA A N 1
ATOM 609 C CA . ALA A 1 81 ? -16.339 14.579 18.948 1.00 91.88 81 ALA A CA 1
ATOM 610 C C . ALA A 1 81 ? -17.316 13.852 19.900 1.00 91.88 81 ALA A C 1
ATOM 612 O O . ALA A 1 81 ? -17.912 12.823 19.565 1.00 91.88 81 ALA A O 1
ATOM 613 N N . ARG A 1 82 ? -17.511 14.397 21.108 1.00 85.25 82 ARG A N 1
ATOM 614 C CA . ARG A 1 82 ? -18.568 13.978 22.044 1.00 85.25 82 ARG A CA 1
ATOM 615 C C . ARG A 1 82 ? -19.768 14.932 21.954 1.00 85.25 82 ARG A C 1
ATOM 617 O O . ARG A 1 82 ? -19.573 16.118 21.690 1.00 85.25 82 ARG A O 1
ATOM 624 N N . PRO A 1 83 ? -20.994 14.473 22.278 1.00 84.12 83 PRO A N 1
ATOM 625 C CA . PRO A 1 83 ? -22.187 15.331 22.285 1.00 84.12 83 PRO A CA 1
ATOM 626 C C . PRO A 1 83 ? -22.077 16.555 23.204 1.00 84.12 83 PRO A C 1
ATOM 628 O O . PRO A 1 83 ? -22.709 17.575 22.964 1.00 84.12 83 PRO A O 1
ATOM 631 N N . ASN A 1 84 ? -21.253 16.467 24.251 1.00 85.44 84 ASN A N 1
ATOM 632 C CA . ASN A 1 84 ? -21.011 17.555 25.199 1.00 85.44 84 ASN A CA 1
ATOM 633 C C . ASN A 1 84 ? -19.939 18.565 24.735 1.00 85.44 84 ASN A C 1
ATOM 635 O O . ASN A 1 84 ? -19.483 19.372 25.542 1.00 85.44 84 ASN A O 1
ATOM 639 N N . GLY A 1 85 ? -19.483 18.486 23.480 1.00 85.69 85 GLY A N 1
ATOM 640 C CA . GLY A 1 85 ? -18.487 19.390 22.895 1.00 85.69 85 GLY A CA 1
ATOM 641 C C . GLY A 1 85 ? -17.029 19.084 23.255 1.00 85.69 85 GLY A C 1
ATOM 642 O O . GLY A 1 85 ? -16.128 19.693 22.683 1.00 85.69 85 GLY A O 1
ATOM 643 N N . ARG A 1 86 ? -16.755 18.133 24.162 1.00 89.50 86 ARG A N 1
ATOM 644 C CA . ARG A 1 86 ? -15.383 17.659 24.424 1.00 89.50 86 ARG A CA 1
ATOM 645 C C . ARG A 1 86 ? -14.946 16.651 23.361 1.00 89.50 86 ARG A C 1
ATOM 647 O O . ARG A 1 86 ? -15.775 15.969 22.766 1.00 89.50 86 ARG A O 1
ATOM 654 N N . GLN A 1 87 ? -13.642 16.506 23.161 1.00 92.00 87 GLN A N 1
ATOM 655 C CA . GLN A 1 87 ? -13.094 15.437 22.325 1.00 92.00 87 GLN A CA 1
ATOM 656 C C . GLN A 1 87 ? -12.755 14.203 23.173 1.00 92.00 87 GLN A C 1
ATOM 658 O O . GLN A 1 87 ? -12.396 14.320 24.346 1.00 92.00 87 GLN A O 1
ATOM 663 N N . ARG A 1 88 ? -12.917 13.010 22.595 1.00 93.31 88 ARG A N 1
ATOM 664 C CA . ARG A 1 88 ? -12.338 11.766 23.109 1.00 93.31 88 ARG A CA 1
ATOM 665 C C . ARG A 1 88 ? -10.821 11.854 22.999 1.00 93.31 88 ARG A C 1
ATOM 667 O O . ARG A 1 88 ? -10.301 12.442 22.054 1.00 93.31 88 ARG A O 1
ATOM 674 N N . GLU A 1 89 ? -10.137 11.231 23.948 1.00 94.50 89 GLU A N 1
ATOM 675 C CA . GLU A 1 89 ? -8.716 10.944 23.795 1.00 94.50 89 GLU A CA 1
ATOM 676 C C . GLU A 1 89 ? -8.512 9.858 22.733 1.00 94.50 89 GLU A C 1
ATOM 678 O O . GLU A 1 89 ? -9.465 9.242 22.241 1.00 94.50 89 GLU A O 1
ATOM 683 N N . ILE A 1 90 ? -7.258 9.652 22.346 1.00 94.94 90 ILE A N 1
ATOM 684 C CA . ILE A 1 90 ? -6.884 8.657 21.349 1.00 94.94 90 ILE A CA 1
ATOM 685 C C . ILE A 1 90 ? -6.355 7.423 22.071 1.00 94.94 90 ILE A C 1
ATOM 687 O O . ILE A 1 90 ? -5.377 7.494 22.810 1.00 94.94 90 ILE A O 1
ATOM 691 N N . PHE A 1 91 ? -6.965 6.277 21.789 1.00 94.69 91 PHE A N 1
ATOM 692 C CA . PHE A 1 91 ? -6.430 4.977 22.152 1.00 94.69 91 PHE A CA 1
ATOM 693 C C . PHE A 1 91 ? -5.410 4.524 21.102 1.00 94.69 91 PHE A C 1
ATOM 695 O O . PHE A 1 91 ? -5.690 4.534 19.898 1.00 94.69 91 PHE A O 1
ATOM 702 N N . ILE A 1 92 ? -4.233 4.097 21.564 1.00 94.00 92 ILE A N 1
ATOM 703 C CA . ILE A 1 92 ? -3.131 3.621 20.724 1.00 94.00 92 ILE A CA 1
ATOM 704 C C . ILE A 1 92 ? -2.759 2.208 21.166 1.00 94.00 92 ILE A C 1
ATOM 706 O O . ILE A 1 92 ? -2.378 1.989 22.315 1.00 94.00 92 ILE A O 1
ATOM 710 N N . ARG A 1 93 ? -2.810 1.253 20.234 1.00 91.81 93 ARG A N 1
ATOM 711 C CA . ARG A 1 93 ? -2.242 -0.088 20.410 1.00 91.81 93 ARG A CA 1
ATOM 712 C C . ARG A 1 93 ? -1.041 -0.245 19.491 1.00 91.81 93 ARG A C 1
ATOM 714 O O . ARG A 1 93 ? -1.203 -0.276 18.273 1.00 91.81 93 ARG A O 1
ATOM 721 N N . VAL A 1 94 ? 0.145 -0.339 20.080 1.00 91.62 94 VAL A N 1
ATOM 722 C CA . VAL A 1 94 ? 1.406 -0.488 19.342 1.00 91.62 94 VAL A CA 1
ATOM 723 C C . VAL A 1 94 ? 1.595 -1.913 18.817 1.00 91.62 94 VAL A C 1
ATOM 725 O O . VAL A 1 94 ? 1.017 -2.859 19.356 1.00 91.62 94 VAL A O 1
ATOM 728 N N . ALA A 1 95 ? 2.386 -2.047 17.755 1.00 85.88 95 ALA A N 1
ATOM 729 C CA . ALA A 1 95 ? 2.897 -3.332 17.279 1.00 85.88 95 ALA A CA 1
ATOM 730 C C . ALA A 1 95 ? 3.865 -3.980 18.283 1.00 85.88 95 ALA A C 1
ATOM 732 O O . ALA A 1 95 ? 4.429 -3.295 19.137 1.00 85.88 95 ALA A O 1
ATOM 733 N N . ASP A 1 96 ? 4.121 -5.279 18.103 1.00 79.31 96 ASP A N 1
ATOM 734 C CA . ASP A 1 96 ? 5.141 -6.021 18.860 1.00 79.31 96 ASP A CA 1
ATOM 735 C C . ASP A 1 96 ? 6.543 -5.423 18.666 1.00 79.31 96 ASP A C 1
ATOM 737 O O . ASP A 1 96 ? 7.341 -5.388 19.600 1.00 79.31 96 ASP A O 1
ATOM 741 N N . SER A 1 97 ? 6.813 -4.898 17.464 1.00 81.50 97 SER A N 1
ATOM 742 C CA . SER A 1 97 ? 7.928 -3.989 17.190 1.00 81.50 97 SER A CA 1
ATOM 743 C C . SER A 1 97 ? 7.371 -2.572 16.997 1.00 81.50 97 SER A C 1
ATOM 745 O O . SER A 1 97 ? 6.848 -2.264 15.922 1.00 81.50 97 SER A O 1
ATOM 747 N N . PRO A 1 98 ? 7.416 -1.699 18.022 1.00 84.38 98 PRO A N 1
ATOM 748 C CA . PRO A 1 98 ? 6.674 -0.440 18.000 1.00 84.38 98 PRO A CA 1
ATOM 749 C C . PRO A 1 98 ? 7.186 0.591 16.994 1.00 84.38 98 PRO A C 1
ATOM 751 O O . PRO A 1 98 ? 6.453 1.525 16.682 1.00 84.38 98 PRO A O 1
ATOM 754 N N . PHE A 1 99 ? 8.417 0.465 16.496 1.00 87.00 99 PHE A N 1
ATOM 755 C CA . PHE A 1 99 ? 9.026 1.435 15.588 1.00 87.00 99 PHE A CA 1
ATOM 756 C C . PHE A 1 99 ? 9.540 0.752 14.326 1.00 87.00 99 PHE A C 1
ATOM 758 O O . PHE A 1 99 ? 10.132 -0.324 14.389 1.00 87.00 99 PHE A O 1
ATOM 765 N N . ASP A 1 100 ? 9.336 1.398 13.180 1.00 81.12 100 ASP A N 1
ATOM 766 C CA . ASP A 1 100 ? 10.021 1.008 11.949 1.00 81.12 100 ASP A CA 1
ATOM 767 C C . ASP A 1 100 ? 11.438 1.603 11.864 1.00 81.12 100 ASP A C 1
ATOM 769 O O . ASP A 1 100 ? 11.841 2.424 12.690 1.00 81.12 100 ASP A O 1
ATOM 773 N N . GLY A 1 101 ? 12.195 1.221 10.830 1.00 74.75 101 GLY A N 1
ATOM 774 C CA . GLY A 1 101 ? 13.554 1.730 10.594 1.00 74.75 101 GLY A CA 1
ATOM 775 C C . GLY A 1 101 ? 13.645 3.247 10.369 1.00 74.75 101 GLY A C 1
ATOM 776 O O . GLY A 1 101 ? 14.735 3.806 10.426 1.00 74.75 101 GLY A O 1
ATOM 777 N N . ALA A 1 102 ? 12.513 3.929 10.157 1.00 79.75 102 ALA A N 1
ATOM 778 C CA . ALA A 1 102 ? 12.422 5.385 10.063 1.00 79.75 102 ALA A CA 1
ATOM 779 C C . ALA A 1 102 ? 11.971 6.035 11.389 1.00 79.75 102 ALA A C 1
ATOM 781 O O . ALA A 1 102 ? 11.566 7.199 11.400 1.00 79.75 102 ALA A O 1
ATOM 782 N N . ASN A 1 103 ? 12.018 5.298 12.507 1.00 83.81 103 ASN A N 1
ATOM 783 C CA . ASN A 1 103 ? 11.587 5.726 13.840 1.00 83.81 103 ASN A CA 1
ATOM 784 C C . ASN A 1 103 ? 10.115 6.171 13.908 1.00 83.81 103 ASN A C 1
ATOM 786 O O . ASN A 1 103 ? 9.729 6.985 14.752 1.00 83.81 103 ASN A O 1
ATOM 790 N N . ARG A 1 104 ? 9.253 5.646 13.030 1.00 87.00 104 ARG A N 1
ATOM 791 C CA . ARG A 1 104 ? 7.813 5.923 13.076 1.00 87.00 104 ARG A CA 1
ATOM 792 C C . ARG A 1 104 ? 7.128 4.894 13.966 1.00 87.00 104 ARG A C 1
ATOM 794 O O . ARG A 1 104 ? 7.246 3.698 13.730 1.00 87.00 104 ARG A O 1
ATOM 801 N N . LEU A 1 105 ? 6.344 5.378 14.933 1.00 90.56 105 LEU A N 1
ATOM 802 C CA . LEU A 1 105 ? 5.469 4.534 15.753 1.00 90.56 105 LEU A CA 1
ATOM 803 C C . LEU A 1 105 ? 4.477 3.762 14.871 1.00 90.56 105 LEU A C 1
ATOM 805 O O . LEU A 1 105 ? 3.742 4.398 14.114 1.00 90.56 105 LEU A O 1
ATOM 809 N N . LEU A 1 106 ? 4.429 2.441 15.003 1.00 90.88 106 LEU A N 1
ATOM 810 C CA . LEU A 1 106 ? 3.505 1.535 14.328 1.00 90.88 106 LEU A CA 1
ATOM 811 C C . LEU A 1 106 ? 2.333 1.207 15.257 1.00 90.88 106 LEU A C 1
ATOM 813 O O . LEU A 1 106 ? 2.534 0.601 16.311 1.00 90.88 106 LEU A O 1
ATOM 817 N N . ALA A 1 107 ? 1.113 1.611 14.890 1.00 94.25 107 ALA A N 1
ATOM 818 C CA . ALA A 1 107 ? -0.037 1.421 15.772 1.00 94.25 107 ALA A CA 1
ATOM 819 C C . ALA A 1 107 ? -1.391 1.238 15.073 1.00 94.25 107 ALA A C 1
ATOM 821 O O . ALA A 1 107 ? -1.634 1.708 13.958 1.00 94.25 107 ALA A O 1
ATOM 822 N N . TYR A 1 108 ? -2.308 0.600 15.795 1.00 94.69 108 TYR A N 1
ATOM 823 C CA . TYR A 1 108 ? -3.744 0.761 15.604 1.00 94.69 108 TYR A CA 1
ATOM 824 C C . TYR A 1 108 ? -4.240 1.926 16.451 1.00 94.69 108 TYR A C 1
ATOM 826 O O . TYR A 1 108 ? -3.871 2.048 17.622 1.00 94.69 108 TYR A O 1
ATOM 834 N N . VAL A 1 109 ? -5.085 2.764 15.859 1.00 95.69 109 VAL A N 1
ATOM 835 C CA . VAL A 1 109 ? -5.528 4.019 16.468 1.00 95.69 109 VAL A CA 1
ATOM 836 C C . VAL A 1 109 ? -7.047 4.053 16.486 1.00 95.69 109 VAL A C 1
ATOM 838 O O . VAL A 1 109 ? -7.681 3.735 15.483 1.00 95.69 109 VAL A O 1
ATOM 841 N N . ALA A 1 110 ? -7.646 4.432 17.608 1.00 95.50 110 ALA A N 1
ATOM 842 C CA . ALA A 1 110 ? -9.095 4.543 17.746 1.00 95.50 110 ALA A CA 1
ATOM 843 C C . ALA A 1 110 ? -9.462 5.659 18.736 1.00 95.50 110 ALA A C 1
ATOM 845 O O . ALA A 1 110 ? -8.606 6.086 19.514 1.00 95.50 110 ALA A O 1
ATOM 846 N N . PRO A 1 111 ? -10.722 6.122 18.765 1.00 95.38 111 PRO A N 1
ATOM 847 C CA . PRO A 1 111 ? -11.212 6.880 19.908 1.00 95.38 111 PRO A CA 1
ATOM 848 C C . PRO A 1 111 ? -11.086 6.054 21.195 1.00 95.38 111 PRO A C 1
ATOM 850 O O . PRO A 1 111 ? -11.405 4.862 21.199 1.00 95.38 111 PRO A O 1
ATOM 853 N N . ASP A 1 112 ? -10.656 6.681 22.288 1.00 94.81 112 ASP A N 1
ATOM 854 C CA . ASP A 1 112 ? -10.682 6.051 23.604 1.00 94.81 112 ASP A CA 1
ATOM 855 C C . ASP A 1 112 ? -12.108 6.091 24.171 1.00 94.81 112 ASP A C 1
ATOM 857 O O . ASP A 1 112 ? -12.631 7.136 24.577 1.00 94.81 112 ASP A O 1
ATOM 861 N N . TYR A 1 113 ? -12.767 4.935 24.108 1.00 91.19 113 TYR A N 1
ATOM 862 C CA . TYR A 1 113 ? -14.119 4.729 24.614 1.00 91.19 113 TYR A CA 1
ATOM 863 C C . TYR A 1 113 ? -14.062 4.331 26.082 1.00 91.19 113 TYR A C 1
ATOM 865 O O . TYR A 1 113 ? -13.358 3.388 26.438 1.00 91.19 113 TYR A O 1
ATOM 873 N N . THR A 1 114 ? -14.876 4.970 26.915 1.00 90.38 114 THR A N 1
ATOM 874 C CA . THR A 1 114 ? -15.058 4.596 28.324 1.00 90.38 114 THR A CA 1
ATOM 875 C C . THR A 1 114 ? -15.594 3.169 28.471 1.00 90.38 114 THR A C 1
ATOM 877 O O . THR A 1 114 ? -16.147 2.589 27.537 1.00 90.38 114 THR A O 1
ATOM 880 N N . GLU A 1 115 ? -15.464 2.573 29.658 1.00 92.12 115 GLU A N 1
ATOM 881 C CA . GLU A 1 115 ? -16.001 1.230 29.906 1.00 92.12 115 GLU A CA 1
ATOM 882 C C . GLU A 1 115 ? -17.512 1.145 29.644 1.00 92.12 115 GLU A C 1
ATOM 884 O O . GLU A 1 115 ? -17.971 0.181 29.032 1.00 92.12 115 GLU A O 1
ATOM 889 N N . GLN A 1 116 ? -18.262 2.179 30.034 1.00 91.38 116 GLN A N 1
ATOM 890 C CA . GLN A 1 116 ? -19.688 2.292 29.744 1.00 91.38 116 GLN A CA 1
ATOM 891 C C . GLN A 1 116 ? -19.953 2.296 28.230 1.00 91.38 116 GLN A C 1
ATOM 893 O O . GLN A 1 116 ? -20.693 1.444 27.740 1.00 91.38 116 GLN A O 1
ATOM 898 N N . GLU A 1 117 ? -19.277 3.166 27.469 1.00 90.69 117 GLU A N 1
ATOM 899 C CA . GLU A 1 117 ? -19.399 3.206 26.004 1.00 90.69 117 GLU A CA 1
ATOM 900 C C . GLU A 1 117 ? -19.032 1.859 25.361 1.00 90.69 117 GLU A C 1
ATOM 902 O O . GLU A 1 117 ? -19.658 1.448 24.391 1.00 90.69 117 GLU A O 1
ATOM 907 N N . ARG A 1 118 ? -18.037 1.131 25.884 1.00 91.88 118 ARG A N 1
ATOM 908 C CA . ARG A 1 118 ? -17.654 -0.183 25.338 1.00 91.88 118 ARG A CA 1
ATOM 909 C C . ARG A 1 118 ? -18.696 -1.274 25.585 1.00 91.88 118 ARG A C 1
ATOM 911 O O . ARG A 1 118 ? -18.738 -2.214 24.791 1.00 91.88 118 ARG A O 1
ATOM 918 N N . ARG A 1 119 ? -19.488 -1.164 26.659 1.00 92.31 119 ARG A N 1
ATOM 919 C CA . ARG A 1 119 ? -20.618 -2.063 26.958 1.00 92.31 119 ARG A CA 1
ATOM 920 C C . ARG A 1 119 ? -21.835 -1.741 26.090 1.00 92.31 119 ARG A C 1
ATOM 922 O O . ARG A 1 119 ? -22.518 -2.657 25.650 1.00 92.31 119 ARG A O 1
ATOM 929 N N . GLU A 1 120 ? -22.083 -0.459 25.831 1.00 92.06 120 GLU A N 1
ATOM 930 C CA . GLU A 1 120 ? -23.249 0.018 25.074 1.00 92.06 120 GLU A CA 1
ATOM 931 C C . GLU A 1 120 ? -23.038 -0.023 23.552 1.00 92.06 120 GLU A C 1
ATOM 933 O O . GLU A 1 120 ? -23.971 -0.304 22.801 1.00 92.06 120 GLU A O 1
ATOM 938 N N . ILE A 1 121 ? -21.814 0.232 23.081 1.00 86.69 121 ILE A N 1
ATOM 939 C CA . ILE A 1 121 ? -21.472 0.287 21.659 1.00 86.69 121 ILE A CA 1
ATOM 940 C C . ILE A 1 121 ? -20.779 -1.027 21.253 1.00 86.69 121 ILE A C 1
ATOM 942 O O . ILE A 1 121 ? -19.650 -1.298 21.693 1.00 86.69 121 ILE A O 1
ATOM 946 N N . PRO A 1 122 ? -21.391 -1.838 20.368 1.00 85.50 122 PRO A N 1
ATOM 947 C CA . PRO A 1 122 ? -20.788 -3.064 19.851 1.00 85.50 122 PRO A CA 1
ATOM 948 C C . PRO A 1 122 ? -19.393 -2.845 19.251 1.00 85.50 122 PRO A C 1
ATOM 950 O O . PRO A 1 122 ? -19.141 -1.821 18.617 1.00 85.50 122 PRO A O 1
ATOM 953 N N . LYS A 1 123 ? -18.501 -3.843 19.370 1.00 81.31 123 LYS A N 1
ATOM 954 C CA . LYS A 1 123 ? -17.114 -3.800 18.848 1.00 81.31 123 LYS A CA 1
ATOM 955 C C . LYS A 1 123 ? -17.045 -3.340 17.384 1.00 81.31 123 LYS A C 1
ATOM 957 O O . LYS A 1 123 ? -16.264 -2.451 17.067 1.00 81.31 123 LYS A O 1
ATOM 962 N N . ARG A 1 124 ? -17.928 -3.861 16.523 1.00 80.94 124 ARG A N 1
ATOM 963 C CA . ARG A 1 124 ? -18.021 -3.494 15.094 1.00 80.94 124 ARG A CA 1
ATOM 964 C C . ARG A 1 124 ? -18.341 -2.016 14.829 1.00 80.94 124 ARG A C 1
ATOM 966 O O . ARG A 1 124 ? -18.061 -1.523 13.749 1.00 80.94 124 ARG A O 1
ATOM 9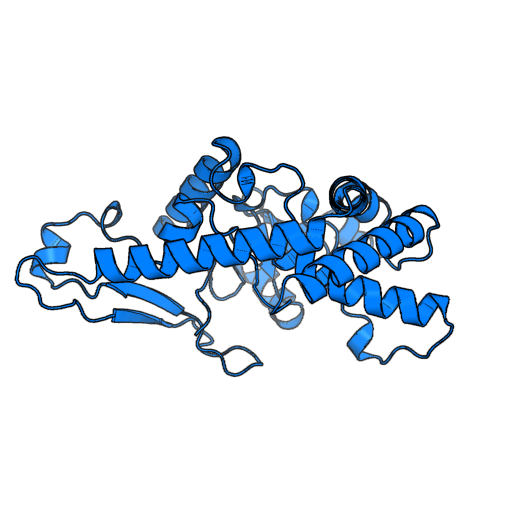73 N N . LEU A 1 125 ? -18.945 -1.320 15.797 1.00 84.69 125 LEU A N 1
ATOM 974 C CA . LEU A 1 125 ? -19.265 0.113 15.731 1.00 84.69 125 LEU A CA 1
ATOM 975 C C . LEU A 1 125 ? -18.215 0.979 16.447 1.00 84.69 125 LEU A C 1
ATOM 977 O O . LEU A 1 125 ? -18.371 2.193 16.562 1.00 84.69 125 LEU A O 1
ATOM 981 N N . ARG A 1 126 ? -17.122 0.362 16.910 1.00 87.75 126 ARG A N 1
ATOM 982 C CA . ARG A 1 126 ? -15.934 1.035 17.443 1.00 87.75 126 ARG A CA 1
ATOM 983 C C . ARG A 1 126 ? -14.686 0.656 16.632 1.00 87.75 126 ARG A C 1
ATOM 985 O O . ARG A 1 126 ? -13.699 0.236 17.238 1.00 87.75 126 ARG A O 1
ATOM 992 N N . PRO A 1 127 ? -14.708 0.773 15.288 1.00 91.00 127 PRO A N 1
ATOM 993 C CA . PRO A 1 127 ? -13.558 0.419 14.463 1.00 91.00 127 PRO A CA 1
ATOM 994 C C . PRO A 1 127 ? -12.349 1.301 14.792 1.00 91.00 127 PRO A C 1
ATOM 996 O O . PRO A 1 127 ? -12.479 2.381 15.377 1.00 91.00 127 PRO A O 1
ATOM 999 N N . THR A 1 128 ? -11.163 0.853 14.405 1.00 95.62 128 THR A N 1
ATOM 1000 C CA . THR A 1 128 ? -9.969 1.704 14.379 1.00 95.62 128 THR A CA 1
ATOM 1001 C C . THR A 1 128 ? -10.055 2.668 13.196 1.00 95.62 128 THR A C 1
ATOM 1003 O O . THR A 1 128 ? -10.727 2.383 12.206 1.00 95.62 128 THR A O 1
ATOM 1006 N N . PHE A 1 129 ? -9.343 3.791 13.257 1.00 96.88 129 PHE A N 1
ATOM 1007 C CA . PHE A 1 129 ? -9.170 4.672 12.099 1.00 96.88 129 PHE A CA 1
ATOM 1008 C C . PHE A 1 129 ? -8.480 3.948 10.934 1.00 96.88 129 PHE A C 1
ATOM 1010 O O . PHE A 1 129 ? -8.737 4.263 9.776 1.00 96.88 129 PHE A O 1
ATOM 1017 N N . ASN A 1 130 ? -7.651 2.940 11.234 1.00 96.56 130 ASN A N 1
ATOM 1018 C CA . ASN A 1 130 ? -7.068 2.044 10.241 1.00 96.56 130 ASN A CA 1
ATOM 1019 C C . ASN A 1 130 ? -8.176 1.326 9.449 1.00 96.56 130 ASN A C 1
ATOM 1021 O O . ASN A 1 130 ? -8.199 1.389 8.225 1.00 96.56 130 ASN A O 1
ATOM 1025 N N . LEU A 1 131 ? -9.117 0.677 10.143 1.00 96.44 131 LEU A N 1
ATOM 1026 C CA . LEU A 1 131 ? -10.208 -0.046 9.492 1.00 96.44 131 LEU A CA 1
ATOM 1027 C C . LEU A 1 131 ? -11.134 0.900 8.715 1.00 96.44 131 LEU A C 1
ATOM 1029 O O . LEU A 1 131 ? -11.550 0.553 7.615 1.00 96.44 131 LEU A O 1
ATOM 1033 N N . ASP A 1 132 ? -11.400 2.105 9.226 1.00 97.31 132 ASP A N 1
ATOM 1034 C CA . ASP A 1 132 ? -12.232 3.091 8.519 1.00 97.31 132 ASP A CA 1
ATOM 1035 C C . ASP A 1 132 ? -11.663 3.469 7.145 1.00 97.31 132 ASP A C 1
ATOM 1037 O O . ASP A 1 132 ? -12.419 3.624 6.187 1.00 97.31 132 ASP A O 1
ATOM 1041 N N . LEU A 1 133 ? -10.335 3.590 7.029 1.00 98.00 133 LEU A N 1
ATOM 1042 C CA . LEU A 1 133 ? -9.682 3.855 5.744 1.00 98.00 133 LEU A CA 1
ATOM 1043 C C . LEU A 1 133 ? -9.936 2.735 4.733 1.00 98.00 133 LEU A C 1
ATOM 1045 O O . LEU A 1 133 ? -10.165 3.016 3.560 1.00 98.00 133 LEU A O 1
ATOM 1049 N N . VAL A 1 134 ? -9.913 1.480 5.183 1.00 98.19 134 VAL A N 1
ATOM 1050 C CA . VAL A 1 134 ? -10.173 0.316 4.326 1.00 98.19 134 VAL A CA 1
ATOM 1051 C C . VAL A 1 134 ? -11.646 0.247 3.943 1.00 98.19 134 VAL A C 1
ATOM 1053 O O . VAL A 1 134 ? -11.953 0.110 2.764 1.00 98.19 134 VAL A O 1
ATOM 1056 N N . VAL A 1 135 ? -12.557 0.423 4.905 1.00 97.69 135 VAL A N 1
ATOM 1057 C CA . VAL A 1 135 ? -14.012 0.429 4.666 1.00 97.69 135 VAL A CA 1
ATOM 1058 C C . VAL A 1 135 ? -14.403 1.493 3.639 1.00 97.69 135 VAL A C 1
ATOM 1060 O O . VAL A 1 135 ? -15.223 1.233 2.764 1.00 97.69 135 VAL A O 1
ATOM 1063 N N . ALA A 1 136 ? -13.798 2.680 3.708 1.00 98.19 136 ALA A N 1
ATOM 1064 C CA . ALA A 1 136 ? -14.050 3.763 2.759 1.00 98.19 136 ALA A CA 1
ATOM 1065 C C . ALA A 1 136 ? -13.312 3.605 1.414 1.00 98.19 136 ALA A C 1
ATOM 1067 O O . ALA A 1 136 ? -13.414 4.482 0.555 1.00 98.19 136 ALA A O 1
ATOM 1068 N N . GLY A 1 137 ? -12.529 2.535 1.237 1.00 98.25 137 GLY A N 1
ATOM 1069 C CA . GLY A 1 137 ? -11.698 2.317 0.055 1.00 98.25 137 GLY A CA 1
ATOM 1070 C C . GLY A 1 137 ? -10.568 3.339 -0.106 1.00 98.25 137 GLY A C 1
ATOM 1071 O O . GLY A 1 137 ? -10.062 3.518 -1.203 1.00 98.25 137 GLY A O 1
ATOM 1072 N N . GLN A 1 138 ? -10.171 4.040 0.957 1.00 98.31 138 GLN A N 1
ATOM 1073 C CA . GLN A 1 138 ? -9.092 5.040 0.939 1.00 98.31 138 GLN A CA 1
ATOM 1074 C C . GLN A 1 138 ? -7.699 4.423 1.152 1.00 98.31 138 GLN A C 1
ATOM 1076 O O . GLN A 1 138 ? -6.685 5.104 1.000 1.00 98.31 138 GLN A O 1
ATOM 1081 N N . ALA A 1 139 ? -7.636 3.145 1.528 1.00 97.62 139 ALA A N 1
ATOM 1082 C CA . ALA A 1 139 ? -6.403 2.393 1.715 1.00 97.62 139 ALA A CA 1
ATOM 1083 C C . ALA A 1 139 ? -6.572 0.942 1.262 1.00 97.62 139 ALA A C 1
ATOM 1085 O O . ALA A 1 139 ? -7.649 0.361 1.406 1.00 97.62 139 ALA A O 1
ATOM 1086 N N . ALA A 1 140 ? -5.478 0.344 0.796 1.00 97.31 140 ALA A N 1
ATOM 1087 C CA . ALA A 1 140 ? -5.384 -1.101 0.648 1.00 97.31 140 ALA A CA 1
ATOM 1088 C C . ALA A 1 140 ? -4.950 -1.751 1.970 1.00 97.31 140 ALA A C 1
ATOM 1090 O O . ALA A 1 140 ? -4.329 -1.114 2.827 1.00 97.31 140 ALA A O 1
ATOM 1091 N N . THR A 1 141 ? -5.253 -3.036 2.129 1.00 97.31 141 THR A N 1
ATOM 1092 C CA . THR A 1 141 ? -4.712 -3.858 3.214 1.00 97.31 141 THR A CA 1
ATOM 1093 C C . THR A 1 141 ? -3.215 -4.065 3.037 1.00 97.31 141 THR A C 1
ATOM 1095 O O . THR A 1 141 ? -2.714 -4.301 1.938 1.00 97.31 141 THR A O 1
ATOM 1098 N N . PHE A 1 142 ? -2.488 -3.989 4.146 1.00 95.88 142 PHE A N 1
ATOM 1099 C CA . PHE A 1 142 ? -1.039 -4.160 4.165 1.00 95.88 142 PHE A CA 1
ATOM 1100 C C . PHE A 1 142 ? -0.598 -4.751 5.500 1.00 95.88 142 PHE A C 1
ATOM 1102 O O . PHE A 1 142 ? 0.080 -4.114 6.307 1.00 95.88 142 PHE A O 1
ATOM 1109 N N . VAL A 1 143 ? -1.074 -5.968 5.765 1.00 95.75 143 VAL A N 1
ATOM 1110 C CA . VAL A 1 143 ? -0.727 -6.735 6.964 1.00 95.75 143 VAL A CA 1
ATOM 1111 C C . VAL A 1 143 ? 0.707 -7.231 6.819 1.00 95.75 143 VAL A C 1
ATOM 1113 O O . VAL A 1 143 ? 1.043 -7.837 5.803 1.00 95.75 143 VAL A O 1
ATOM 1116 N N . ILE A 1 144 ? 1.546 -6.974 7.823 1.00 93.62 144 ILE A N 1
ATOM 1117 C CA . ILE A 1 144 ? 2.965 -7.342 7.801 1.00 93.62 144 ILE A CA 1
ATOM 1118 C C . ILE A 1 144 ? 3.277 -8.220 9.009 1.00 93.62 144 ILE A C 1
ATOM 1120 O O . ILE A 1 144 ? 3.035 -7.822 10.149 1.00 93.62 144 ILE A O 1
ATOM 1124 N N . TYR A 1 145 ? 3.842 -9.398 8.765 1.00 93.44 145 TYR A N 1
ATOM 1125 C CA . TYR A 1 145 ? 4.358 -10.271 9.816 1.00 93.44 145 TYR A CA 1
ATOM 1126 C C . TYR A 1 145 ? 5.556 -9.617 10.544 1.00 93.44 145 TYR A C 1
ATOM 1128 O O . TYR A 1 145 ? 6.379 -8.994 9.872 1.00 93.44 145 TYR A O 1
ATOM 1136 N N . PRO A 1 146 ? 5.685 -9.734 11.886 1.00 91.38 146 PRO A N 1
ATOM 1137 C CA . PRO A 1 146 ? 4.849 -10.516 12.812 1.00 91.38 146 PRO A CA 1
ATOM 1138 C C . PRO A 1 146 ? 3.584 -9.805 13.319 1.00 91.38 146 PRO A C 1
ATOM 1140 O O . PRO A 1 146 ? 2.778 -10.415 14.014 1.00 91.38 146 PRO A O 1
ATOM 1143 N N . SER A 1 147 ? 3.369 -8.537 12.963 1.00 90.75 147 SER A N 1
ATOM 1144 C CA . SER A 1 147 ? 2.256 -7.711 13.459 1.00 90.75 147 SER A CA 1
ATOM 1145 C C . SER A 1 147 ? 0.921 -8.008 12.760 1.00 90.75 147 SER A C 1
ATOM 1147 O O . SER A 1 147 ? 0.336 -7.149 12.098 1.00 90.75 147 SER A O 1
ATOM 1149 N N . VAL A 1 148 ? 0.418 -9.229 12.931 1.00 92.38 148 VAL A N 1
ATOM 1150 C CA . VAL A 1 148 ? -0.856 -9.693 12.363 1.00 92.38 148 VAL A CA 1
ATOM 1151 C C . VAL A 1 148 ? -2.010 -9.395 13.338 1.00 92.38 148 VAL A C 1
ATOM 1153 O O . VAL A 1 148 ? -1.879 -9.681 14.531 1.00 92.38 148 VAL A O 1
ATOM 1156 N N . PRO A 1 149 ? -3.146 -8.816 12.888 1.00 92.25 149 PRO A N 1
ATOM 1157 C CA . PRO A 1 149 ? -4.330 -8.678 13.734 1.00 92.25 149 PRO A CA 1
ATOM 1158 C C . PRO A 1 149 ? -4.784 -10.023 14.325 1.00 92.25 149 PRO A C 1
ATOM 1160 O O . PRO A 1 149 ? -4.599 -11.079 13.722 1.00 92.25 149 PRO A O 1
ATOM 1163 N N . GLY A 1 150 ? -5.441 -9.986 15.488 1.00 91.31 150 GLY A N 1
ATOM 1164 C CA . GLY A 1 150 ? -6.097 -11.180 16.033 1.00 91.31 150 GLY A CA 1
ATOM 1165 C C . GLY A 1 150 ? -7.180 -11.702 15.082 1.00 91.31 150 GLY A C 1
ATOM 1166 O O . GLY A 1 150 ? -7.734 -10.928 14.307 1.00 91.31 150 GLY A O 1
ATOM 1167 N N . ALA A 1 151 ? -7.509 -12.994 15.157 1.00 91.94 151 ALA A N 1
ATOM 1168 C CA . ALA A 1 151 ? -8.344 -13.675 14.158 1.00 91.94 151 ALA A CA 1
ATOM 1169 C C . ALA A 1 151 ? -9.671 -12.959 13.828 1.00 91.94 151 ALA A C 1
ATOM 1171 O O . ALA A 1 151 ? -9.995 -12.797 12.656 1.00 91.94 151 ALA A O 1
ATOM 1172 N N . GLU A 1 152 ? -10.408 -12.475 14.835 1.00 90.62 152 GLU A N 1
ATOM 1173 C CA . GLU A 1 152 ? -11.654 -11.722 14.612 1.00 90.62 152 GLU A CA 1
ATOM 1174 C C . GLU A 1 152 ? -11.430 -10.396 13.873 1.00 90.62 152 GLU A C 1
ATOM 1176 O O . GLU A 1 152 ? -12.212 -10.025 13.001 1.00 90.62 152 GLU A O 1
ATOM 1181 N N . ASP A 1 153 ? -10.370 -9.670 14.233 1.00 92.44 153 ASP A N 1
ATOM 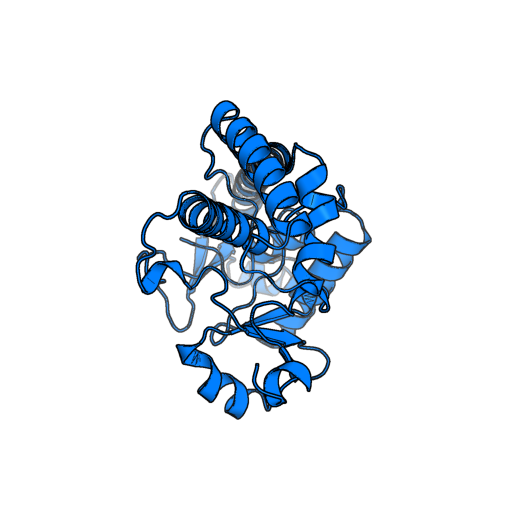1182 C CA . ASP A 1 153 ? -10.061 -8.369 13.639 1.00 92.44 153 ASP A CA 1
ATOM 1183 C C . ASP A 1 153 ? -9.497 -8.542 12.222 1.00 92.44 153 ASP A C 1
ATOM 1185 O O . ASP A 1 153 ? -9.764 -7.717 11.351 1.00 92.44 153 ASP A O 1
ATOM 1189 N N . LEU A 1 154 ? -8.753 -9.628 11.976 1.00 94.69 154 LEU A N 1
ATOM 1190 C CA . LEU A 1 154 ? -8.259 -9.990 10.650 1.00 94.69 154 LEU A CA 1
ATOM 1191 C C . LEU A 1 154 ? -9.415 -10.354 9.713 1.00 94.69 154 LEU A C 1
ATOM 1193 O O . LEU A 1 154 ? -9.454 -9.851 8.596 1.00 94.69 154 LEU A O 1
ATOM 1197 N N . ALA A 1 155 ? -10.372 -11.166 10.171 1.00 94.06 155 ALA A N 1
ATOM 1198 C CA . ALA A 1 155 ? -11.565 -11.492 9.389 1.00 94.06 155 ALA A CA 1
ATOM 1199 C C . ALA A 1 155 ? -12.358 -10.226 9.028 1.00 94.06 155 ALA A C 1
ATOM 1201 O O . ALA A 1 155 ? -12.672 -10.002 7.863 1.00 94.06 155 ALA A O 1
ATOM 1202 N N . LEU A 1 156 ? -12.580 -9.339 10.007 1.00 93.75 156 LEU A N 1
ATOM 1203 C CA . LEU A 1 156 ? -13.253 -8.059 9.781 1.00 93.75 156 LEU A CA 1
ATOM 1204 C C . LEU A 1 156 ? -12.519 -7.177 8.756 1.00 93.75 156 LEU A C 1
ATOM 1206 O O . LEU A 1 156 ? -13.160 -6.521 7.937 1.00 93.75 156 LEU A O 1
ATOM 1210 N N . LEU A 1 157 ? -11.184 -7.147 8.807 1.00 96.19 157 LEU A N 1
ATOM 1211 C CA . LEU A 1 157 ? -10.361 -6.394 7.863 1.00 96.19 157 LEU A CA 1
ATOM 1212 C C . LEU A 1 157 ? -10.469 -6.955 6.437 1.00 96.19 157 LEU A C 1
ATOM 1214 O O . LEU A 1 157 ? -10.623 -6.174 5.500 1.00 96.19 157 LEU A O 1
ATOM 1218 N N . ILE A 1 158 ? -10.400 -8.281 6.284 1.00 97.50 158 ILE A N 1
ATOM 1219 C CA . ILE A 1 158 ? -10.518 -8.971 4.991 1.00 97.50 158 ILE A CA 1
ATOM 1220 C C . ILE A 1 158 ? -11.890 -8.696 4.369 1.00 97.50 158 ILE A C 1
ATOM 1222 O O . ILE A 1 158 ? -11.958 -8.261 3.220 1.00 97.50 158 ILE A O 1
ATOM 1226 N N . ASP A 1 159 ? -12.968 -8.870 5.137 1.00 96.94 159 ASP A N 1
ATOM 1227 C CA . ASP A 1 159 ? -14.335 -8.642 4.658 1.00 96.94 159 ASP A CA 1
ATOM 1228 C C . ASP A 1 159 ? -14.542 -7.185 4.220 1.00 96.94 159 ASP A C 1
ATOM 1230 O O . ASP A 1 159 ? -15.096 -6.918 3.151 1.00 96.94 159 ASP A O 1
ATOM 1234 N N . ALA A 1 160 ? -14.054 -6.226 5.016 1.00 96.94 160 ALA A N 1
ATOM 1235 C CA . ALA A 1 160 ? -14.127 -4.806 4.683 1.00 96.94 160 ALA A CA 1
ATOM 1236 C C . ALA A 1 160 ? -13.342 -4.468 3.407 1.00 96.94 160 ALA A C 1
ATOM 1238 O O . ALA A 1 160 ? -13.830 -3.714 2.565 1.00 96.94 160 ALA A O 1
ATOM 1239 N N . ALA A 1 161 ? -12.144 -5.033 3.249 1.00 98.19 161 ALA A N 1
ATOM 1240 C CA . ALA A 1 161 ? -11.300 -4.810 2.082 1.00 98.19 161 ALA A CA 1
ATOM 1241 C C . ALA A 1 161 ? -11.916 -5.403 0.809 1.00 98.19 161 ALA A C 1
ATOM 1243 O O . ALA A 1 161 ? -11.987 -4.717 -0.212 1.00 98.19 161 ALA A O 1
ATOM 1244 N N . ALA A 1 162 ? -12.429 -6.634 0.883 1.00 98.31 162 ALA A N 1
ATOM 1245 C CA . ALA A 1 162 ? -13.129 -7.277 -0.223 1.00 98.31 162 ALA A CA 1
ATOM 1246 C C . ALA A 1 162 ? -14.377 -6.478 -0.632 1.00 98.31 162 ALA A C 1
ATOM 1248 O O . ALA A 1 162 ? -14.591 -6.234 -1.822 1.00 98.31 162 ALA A O 1
ATOM 1249 N N . ALA A 1 163 ? -15.171 -6.007 0.335 1.00 98.50 163 ALA A N 1
ATOM 1250 C CA . ALA A 1 163 ? -16.347 -5.179 0.074 1.00 98.50 163 ALA A CA 1
ATOM 1251 C C . ALA A 1 163 ? -15.983 -3.832 -0.574 1.00 98.50 163 ALA A C 1
ATOM 1253 O O . ALA A 1 163 ? -16.602 -3.440 -1.561 1.00 98.50 163 ALA A O 1
ATOM 1254 N N . ALA A 1 164 ? -14.955 -3.139 -0.071 1.00 98.44 164 ALA A N 1
ATOM 1255 C CA . ALA A 1 164 ? -14.511 -1.869 -0.642 1.00 98.44 164 ALA A CA 1
ATOM 1256 C C . ALA A 1 164 ? -13.967 -2.031 -2.069 1.00 98.44 164 ALA A C 1
ATOM 1258 O O . ALA A 1 164 ? -14.287 -1.223 -2.942 1.00 98.44 164 ALA A O 1
ATOM 1259 N N . ARG A 1 165 ? -13.190 -3.094 -2.318 1.00 98.12 165 ARG A N 1
ATOM 1260 C CA . ARG A 1 165 ? -12.629 -3.398 -3.639 1.00 98.12 165 ARG A CA 1
ATOM 1261 C C . ARG A 1 165 ? -13.713 -3.767 -4.646 1.00 98.12 165 ARG A C 1
ATOM 1263 O O . ARG A 1 165 ? -13.775 -3.177 -5.718 1.00 98.12 165 ARG A O 1
ATOM 1270 N N . THR A 1 166 ? -14.581 -4.718 -4.306 1.00 97.81 166 THR A N 1
ATOM 1271 C CA . THR A 1 166 ? -15.664 -5.174 -5.200 1.00 97.81 166 THR A CA 1
ATOM 1272 C C . THR A 1 166 ? -16.744 -4.114 -5.409 1.00 97.81 166 THR A C 1
ATOM 1274 O O . THR A 1 166 ? -17.334 -4.051 -6.484 1.00 97.81 166 THR A O 1
ATOM 1277 N N . GLY A 1 167 ? -16.969 -3.248 -4.418 1.00 98.19 167 GLY A N 1
ATOM 1278 C CA . GLY A 1 167 ? -17.859 -2.094 -4.516 1.00 98.19 167 GLY A CA 1
ATOM 1279 C C . GLY A 1 167 ? -17.260 -0.882 -5.235 1.00 98.19 167 GLY A C 1
ATOM 1280 O O . GLY A 1 167 ? -17.962 0.114 -5.392 1.00 98.19 167 GLY A O 1
ATOM 1281 N N . GLY A 1 168 ? -15.987 -0.930 -5.649 1.00 98.06 168 GLY A N 1
ATOM 1282 C CA . GLY A 1 168 ? -15.322 0.179 -6.337 1.00 98.06 168 GLY A CA 1
ATOM 1283 C C . GLY A 1 168 ? -15.227 1.452 -5.490 1.00 98.06 168 GLY A C 1
ATOM 1284 O O . GLY A 1 168 ? -15.387 2.554 -6.010 1.00 98.06 168 GLY A O 1
ATOM 1285 N N . LEU A 1 169 ? -15.022 1.326 -4.175 1.00 98.50 169 LEU A N 1
ATOM 1286 C CA . LEU A 1 169 ? -14.966 2.474 -3.268 1.00 98.50 169 LEU A CA 1
ATOM 1287 C C . LEU A 1 169 ? -13.593 3.153 -3.291 1.00 98.50 169 LEU A C 1
ATOM 1289 O O . LEU A 1 169 ? -12.561 2.490 -3.363 1.00 98.50 169 LEU A O 1
ATOM 1293 N N . GLY A 1 170 ? -13.573 4.481 -3.158 1.00 98.06 170 GLY A N 1
ATOM 1294 C CA . GLY A 1 170 ? -12.339 5.259 -3.023 1.00 98.06 170 GLY A CA 1
ATOM 1295 C C . GLY A 1 170 ? -11.349 4.987 -4.159 1.00 98.06 170 GLY A C 1
ATOM 1296 O O . GLY A 1 170 ? -11.674 5.195 -5.328 1.00 98.06 170 GLY A O 1
ATOM 1297 N N . ILE A 1 171 ? -10.150 4.506 -3.823 1.00 98.19 171 ILE A N 1
ATOM 1298 C CA . ILE A 1 171 ? -9.088 4.195 -4.790 1.00 98.19 171 ILE A CA 1
ATOM 1299 C C . ILE A 1 171 ? -9.506 3.106 -5.783 1.00 98.19 171 ILE A C 1
ATOM 1301 O O . ILE A 1 171 ? -9.065 3.125 -6.928 1.00 98.19 171 ILE A O 1
ATOM 1305 N N . TRP A 1 172 ? -10.391 2.196 -5.363 1.00 98.19 172 TRP A N 1
ATOM 1306 C CA . TRP A 1 172 ? -10.852 1.059 -6.159 1.00 98.19 172 TRP A CA 1
ATOM 1307 C C . TRP A 1 172 ? -11.849 1.447 -7.254 1.00 98.19 172 TRP A C 1
ATOM 1309 O O . TRP A 1 172 ? -12.168 0.620 -8.102 1.00 98.19 172 TRP A O 1
ATOM 1319 N N . SER A 1 173 ? -12.333 2.695 -7.260 1.00 97.94 173 SER A N 1
ATOM 1320 C CA . SER A 1 173 ? -13.177 3.221 -8.345 1.00 97.94 173 SER A CA 1
ATOM 1321 C C . SER A 1 173 ? -12.430 3.348 -9.678 1.00 97.94 173 SER A C 1
ATOM 1323 O O . SER A 1 173 ? -13.059 3.469 -10.728 1.00 97.94 173 SER A O 1
ATOM 1325 N N . THR A 1 174 ? -11.094 3.311 -9.643 1.00 97.19 174 THR A N 1
ATOM 1326 C CA . THR A 1 174 ? -10.216 3.395 -10.811 1.00 97.19 174 THR A CA 1
ATOM 1327 C C . THR A 1 174 ? -9.405 2.099 -10.929 1.00 97.19 174 THR A C 1
ATOM 1329 O O . THR A 1 174 ? -8.505 1.886 -10.112 1.00 97.19 174 THR A O 1
ATOM 1332 N N . PRO A 1 175 ? -9.691 1.224 -11.913 1.00 94.94 175 PRO A N 1
ATOM 1333 C CA . PRO A 1 175 ? -8.984 -0.050 -12.100 1.00 94.94 175 PRO A CA 1
ATOM 1334 C C . PRO A 1 175 ? -7.462 0.086 -12.236 1.00 94.94 175 PRO A C 1
ATOM 1336 O O . PRO A 1 175 ? -6.713 -0.802 -11.831 1.00 94.94 175 PRO A O 1
ATOM 1339 N N . GLU A 1 176 ? -7.000 1.215 -12.768 1.00 96.75 176 GLU A N 1
ATOM 1340 C CA . GLU A 1 176 ? -5.593 1.529 -13.009 1.00 96.75 176 GLU A CA 1
ATOM 1341 C C . GLU A 1 176 ? -4.849 1.979 -11.740 1.00 96.75 176 GLU A C 1
ATOM 1343 O O . GLU A 1 176 ? -3.658 2.291 -11.795 1.00 96.75 176 GLU A O 1
ATOM 1348 N N . THR A 1 177 ? -5.517 2.009 -10.578 1.00 97.12 177 THR A N 1
ATOM 1349 C CA . THR A 1 177 ? -4.883 2.388 -9.312 1.00 97.12 177 THR A CA 1
ATOM 1350 C C . THR A 1 177 ? -3.676 1.495 -8.992 1.00 97.12 177 THR A C 1
ATOM 1352 O O . THR A 1 177 ? -3.713 0.258 -9.057 1.00 97.12 177 THR A O 1
ATOM 1355 N N . LEU A 1 178 ? -2.581 2.151 -8.614 1.00 97.12 178 LEU A N 1
ATOM 1356 C CA . LEU A 1 178 ? -1.450 1.526 -7.946 1.00 97.12 178 LEU A CA 1
ATOM 1357 C C . LEU A 1 178 ? -1.679 1.626 -6.442 1.00 97.12 178 LEU A C 1
ATOM 1359 O O . LEU A 1 178 ? -1.793 2.734 -5.901 1.00 97.12 178 LEU A O 1
ATOM 1363 N N . ILE A 1 179 ? -1.681 0.485 -5.750 1.00 95.88 179 ILE A N 1
ATOM 1364 C CA . ILE A 1 179 ? -1.614 0.516 -4.285 1.00 95.88 179 ILE A CA 1
ATOM 1365 C C . ILE A 1 179 ? -0.275 1.138 -3.860 1.00 95.88 179 ILE A C 1
ATOM 1367 O O . ILE A 1 179 ? 0.713 1.067 -4.590 1.00 95.88 179 ILE A O 1
ATOM 1371 N N . ALA A 1 180 ? -0.211 1.742 -2.673 1.00 95.19 180 ALA A N 1
ATOM 1372 C CA . ALA A 1 180 ? 0.978 2.488 -2.245 1.00 95.19 180 ALA A CA 1
ATOM 1373 C C . ALA A 1 180 ? 2.271 1.659 -2.222 1.00 95.19 180 ALA A C 1
ATOM 1375 O O . ALA A 1 180 ? 3.341 2.185 -2.523 1.00 95.19 180 ALA A O 1
ATOM 1376 N N . TYR A 1 181 ? 2.192 0.358 -1.948 1.00 94.19 181 TYR A N 1
ATOM 1377 C CA . TYR A 1 181 ? 3.330 -0.540 -2.106 1.00 94.19 181 TYR A CA 1
ATOM 1378 C C . TYR A 1 181 ? 3.839 -0.615 -3.552 1.00 94.19 181 TYR A C 1
ATOM 1380 O O . TYR A 1 181 ? 5.031 -0.413 -3.769 1.00 94.19 181 TYR A O 1
ATOM 1388 N N . GLU A 1 182 ? 2.944 -0.841 -4.519 1.00 95.50 182 GLU A N 1
ATOM 1389 C CA . GLU A 1 182 ? 3.277 -0.892 -5.950 1.00 95.50 182 GLU A CA 1
ATOM 1390 C C . GLU A 1 182 ? 3.887 0.436 -6.408 1.00 95.50 182 GLU A C 1
ATOM 1392 O O . GLU A 1 182 ? 4.934 0.448 -7.045 1.00 95.50 182 GLU A O 1
ATOM 1397 N N . TYR A 1 183 ? 3.273 1.556 -6.019 1.00 96.06 183 TYR A N 1
ATOM 1398 C CA . TYR A 1 183 ? 3.742 2.895 -6.364 1.00 96.06 183 TYR A CA 1
ATOM 1399 C C . TYR A 1 183 ? 5.187 3.154 -5.914 1.00 96.06 183 TYR A C 1
ATOM 1401 O O . TYR A 1 183 ? 6.029 3.530 -6.727 1.00 96.06 183 TYR A O 1
ATOM 1409 N N . ARG A 1 184 ? 5.497 2.898 -4.634 1.00 92.94 184 ARG A N 1
ATOM 1410 C CA . ARG A 1 184 ? 6.853 3.086 -4.090 1.00 92.94 184 ARG A CA 1
ATOM 1411 C C . ARG A 1 184 ? 7.867 2.166 -4.773 1.00 92.94 184 ARG A C 1
ATOM 1413 O O . ARG A 1 184 ? 8.941 2.615 -5.155 1.00 92.94 184 ARG A O 1
ATOM 1420 N N . ALA A 1 185 ? 7.503 0.899 -4.980 1.00 93.25 185 ALA A N 1
ATOM 1421 C CA . ALA A 1 185 ? 8.363 -0.067 -5.660 1.00 93.25 185 ALA A CA 1
ATOM 1422 C C . ALA A 1 185 ? 8.678 0.355 -7.109 1.00 93.25 185 ALA A C 1
ATOM 1424 O O . ALA A 1 185 ? 9.785 0.131 -7.596 1.00 93.25 185 ALA A O 1
ATOM 1425 N N . LEU A 1 186 ? 7.723 0.991 -7.793 1.00 95.19 186 LEU A N 1
ATOM 1426 C CA . LEU A 1 186 ? 7.895 1.516 -9.146 1.00 95.19 186 LEU A CA 1
ATOM 1427 C C . LEU A 1 186 ? 8.778 2.766 -9.204 1.00 95.19 186 LEU A C 1
ATOM 1429 O O . LEU A 1 186 ? 9.560 2.894 -10.147 1.00 95.19 186 LEU A O 1
ATOM 1433 N N . GLU A 1 187 ? 8.700 3.664 -8.214 1.00 94.62 187 GLU A N 1
ATOM 1434 C CA . GLU A 1 187 ? 9.646 4.785 -8.102 1.00 94.62 187 GLU A CA 1
ATOM 1435 C C . GLU A 1 187 ? 11.088 4.262 -7.996 1.00 94.62 187 GLU A C 1
ATOM 1437 O O . GLU A 1 187 ? 11.962 4.705 -8.748 1.00 94.62 187 GLU A O 1
ATOM 1442 N N . ASP A 1 188 ? 11.324 3.262 -7.142 1.00 92.94 188 ASP A N 1
ATOM 1443 C CA . ASP A 1 188 ? 12.640 2.632 -6.989 1.00 92.94 188 ASP A CA 1
ATOM 1444 C C . ASP A 1 188 ? 13.078 1.903 -8.271 1.00 92.94 188 ASP A C 1
ATOM 1446 O O . ASP A 1 188 ? 14.203 2.087 -8.751 1.00 92.94 188 ASP A O 1
ATOM 1450 N N . LEU A 1 189 ? 12.181 1.120 -8.884 1.00 94.75 189 LEU A N 1
ATOM 1451 C CA . LEU A 1 189 ? 12.454 0.417 -10.140 1.00 94.75 189 LEU A CA 1
ATOM 1452 C C . LEU A 1 189 ? 12.818 1.386 -11.272 1.00 94.75 189 LEU A C 1
ATOM 1454 O O . LEU A 1 189 ? 13.721 1.087 -12.061 1.00 94.75 189 LEU A O 1
ATOM 1458 N N . TYR A 1 190 ? 12.160 2.544 -11.358 1.00 95.94 190 TYR A N 1
ATOM 1459 C CA . TYR A 1 190 ? 12.518 3.578 -12.324 1.00 95.94 190 TYR A CA 1
ATOM 1460 C C . TYR A 1 190 ? 13.954 4.066 -12.106 1.00 95.94 190 TYR A C 1
ATOM 1462 O O . TYR A 1 190 ? 14.731 4.089 -13.063 1.00 95.94 190 TYR A O 1
ATOM 1470 N N . GLN A 1 191 ? 14.347 4.390 -10.868 1.00 94.06 191 GLN A N 1
ATOM 1471 C CA . GLN A 1 191 ? 15.710 4.859 -10.577 1.00 94.06 191 GLN A CA 1
ATOM 1472 C C . GLN A 1 191 ? 16.769 3.811 -10.944 1.00 94.06 191 GLN A C 1
ATOM 1474 O O . GLN A 1 191 ? 17.771 4.138 -11.588 1.00 94.06 191 GLN A O 1
ATOM 1479 N N . ILE A 1 192 ? 16.522 2.546 -10.601 1.00 93.38 192 ILE A N 1
ATOM 1480 C CA . ILE A 1 192 ? 17.415 1.424 -10.925 1.00 93.38 192 ILE A CA 1
ATOM 1481 C C . ILE A 1 192 ? 17.522 1.236 -12.437 1.00 93.38 192 ILE A C 1
ATOM 1483 O O . ILE A 1 192 ? 18.620 1.087 -12.978 1.00 93.38 192 ILE A O 1
ATOM 1487 N N . THR A 1 193 ? 16.386 1.244 -13.136 1.00 94.94 193 THR A N 1
ATOM 1488 C CA . THR A 1 193 ? 16.354 1.038 -14.587 1.00 94.94 193 THR A CA 1
ATOM 1489 C C . THR A 1 193 ? 17.034 2.188 -15.315 1.00 94.94 193 THR A C 1
ATOM 1491 O O . THR A 1 193 ? 17.811 1.937 -16.235 1.00 94.94 193 THR A O 1
ATOM 1494 N N . ARG A 1 194 ? 16.823 3.431 -14.865 1.00 96.12 194 ARG A N 1
ATOM 1495 C CA . ARG A 1 194 ? 17.493 4.615 -15.407 1.00 96.12 194 ARG A CA 1
ATOM 1496 C C . ARG A 1 194 ? 19.006 4.462 -15.331 1.00 96.12 194 ARG A C 1
ATOM 1498 O O . ARG A 1 194 ? 19.654 4.570 -16.364 1.00 96.12 194 ARG A O 1
ATOM 1505 N N . LYS A 1 195 ? 19.544 4.140 -14.147 1.00 94.00 195 LYS A N 1
ATOM 1506 C CA . LYS A 1 195 ? 20.984 3.909 -13.948 1.00 94.00 195 LYS A CA 1
ATOM 1507 C C . LYS A 1 195 ? 21.516 2.788 -14.840 1.00 94.00 195 LYS A C 1
ATOM 1509 O O . LYS A 1 195 ? 22.548 2.938 -15.484 1.00 94.00 195 LYS A O 1
ATOM 1514 N N . LYS A 1 196 ? 20.784 1.673 -14.939 1.00 92.62 196 LYS A N 1
ATOM 1515 C CA . LYS A 1 196 ? 21.155 0.547 -15.808 1.00 92.62 196 LYS A CA 1
ATOM 1516 C C . LYS A 1 196 ? 21.214 0.956 -17.285 1.00 92.62 196 LYS A C 1
ATOM 1518 O O . LYS A 1 196 ? 22.162 0.594 -17.974 1.00 92.62 196 LYS A O 1
ATOM 1523 N N . VAL A 1 197 ? 20.224 1.706 -17.769 1.00 95.19 197 VAL A N 1
ATOM 1524 C CA . VAL A 1 197 ? 20.157 2.182 -19.162 1.00 95.19 197 VAL A CA 1
ATOM 1525 C C . VAL A 1 197 ? 21.211 3.258 -19.449 1.00 95.19 197 VAL A C 1
ATOM 1527 O O . VAL A 1 197 ? 21.741 3.292 -20.557 1.00 95.19 197 VAL A O 1
ATOM 1530 N N . SER A 1 198 ? 21.559 4.100 -18.470 1.00 95.19 198 SER A N 1
ATOM 1531 C CA . SER A 1 198 ? 22.633 5.098 -18.586 1.00 95.19 198 SER A CA 1
ATOM 1532 C C . SER A 1 198 ? 24.034 4.550 -18.287 1.00 95.19 198 SER A C 1
ATOM 1534 O O . SER A 1 198 ? 25.010 5.294 -18.379 1.00 95.19 198 SER A O 1
ATOM 1536 N N . ASN A 1 199 ? 24.157 3.252 -17.983 1.00 93.12 199 ASN A N 1
ATOM 1537 C CA . ASN A 1 199 ? 25.406 2.591 -17.597 1.00 93.12 199 ASN A CA 1
ATOM 1538 C C . ASN A 1 199 ? 26.084 3.232 -16.364 1.00 93.12 199 ASN A C 1
ATOM 1540 O O . ASN A 1 199 ? 27.310 3.258 -16.244 1.00 93.12 199 ASN A O 1
ATOM 1544 N N . GLU A 1 200 ? 25.273 3.750 -15.443 1.00 92.06 200 GLU A N 1
ATOM 1545 C CA . GLU A 1 200 ? 25.693 4.208 -14.122 1.00 92.06 200 GLU A CA 1
ATOM 1546 C C . GLU A 1 200 ? 25.804 3.023 -13.145 1.00 92.06 200 GLU A C 1
ATOM 1548 O O . GLU A 1 200 ? 25.037 2.057 -13.236 1.00 92.06 200 GLU A O 1
ATOM 1553 N N . PRO A 1 201 ? 26.741 3.070 -12.181 1.00 85.50 201 PRO A N 1
ATOM 1554 C CA . PRO A 1 201 ? 26.866 2.025 -11.174 1.00 85.50 201 PRO A CA 1
ATOM 1555 C C . PRO A 1 201 ? 25.630 1.965 -10.262 1.00 85.50 201 PRO A C 1
ATOM 1557 O O . PRO A 1 201 ? 25.061 2.990 -9.882 1.00 85.50 201 PRO A O 1
ATOM 1560 N N . LEU A 1 202 ? 25.249 0.741 -9.887 1.00 82.06 202 LEU A N 1
ATOM 1561 C CA . LEU A 1 202 ? 24.234 0.459 -8.869 1.00 82.06 202 LEU A CA 1
ATOM 1562 C C . LEU A 1 202 ? 24.919 0.092 -7.554 1.00 82.06 202 LEU A C 1
ATOM 1564 O O . LEU A 1 202 ? 25.744 -0.830 -7.530 1.00 82.06 202 LEU A O 1
ATOM 1568 N N . ASP 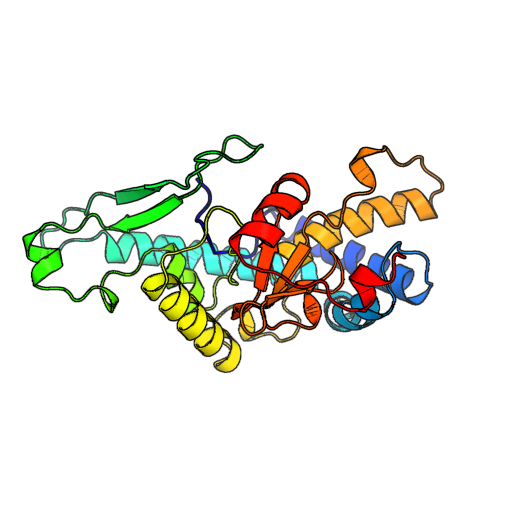A 1 203 ? 24.524 0.741 -6.464 1.00 77.00 203 ASP A N 1
ATOM 1569 C CA . ASP A 1 203 ? 24.965 0.342 -5.131 1.00 77.00 203 ASP A CA 1
ATOM 1570 C C . ASP A 1 203 ? 24.318 -0.993 -4.727 1.00 77.00 203 ASP A C 1
ATOM 1572 O O . ASP A 1 203 ? 23.233 -1.362 -5.183 1.00 77.00 203 ASP A O 1
ATOM 1576 N N . VAL A 1 204 ? 24.977 -1.755 -3.846 1.00 63.59 204 VAL A N 1
ATOM 1577 C CA . VAL A 1 204 ? 24.501 -3.090 -3.423 1.00 63.59 204 VAL A CA 1
ATOM 1578 C C . VAL A 1 204 ? 23.094 -3.025 -2.808 1.00 63.59 204 VAL A C 1
ATOM 1580 O O . VAL A 1 204 ? 22.286 -3.919 -3.047 1.00 63.59 204 VAL A O 1
ATOM 1583 N N . GLY A 1 205 ? 22.781 -1.949 -2.076 1.00 61.81 205 GLY A N 1
ATOM 1584 C CA . GLY A 1 205 ? 21.458 -1.715 -1.484 1.00 61.81 205 GLY A CA 1
ATOM 1585 C C . GLY A 1 205 ? 20.375 -1.308 -2.490 1.00 61.81 205 GLY A C 1
ATOM 1586 O O . GLY A 1 205 ? 19.200 -1.562 -2.251 1.00 61.81 205 GLY A O 1
ATOM 1587 N N . GLU A 1 206 ? 20.750 -0.759 -3.648 1.00 60.31 206 GLU A N 1
ATOM 1588 C CA . GLU A 1 206 ? 19.805 -0.327 -4.691 1.00 60.31 206 GLU A CA 1
ATOM 1589 C C . GLU A 1 206 ? 19.236 -1.502 -5.491 1.00 60.31 206 GLU A C 1
ATOM 1591 O O . GLU A 1 206 ? 18.354 -1.326 -6.317 1.00 60.31 206 GLU A O 1
ATOM 1596 N N . ARG A 1 207 ? 19.698 -2.734 -5.255 1.00 56.94 207 ARG A N 1
ATOM 1597 C CA . ARG A 1 207 ? 19.179 -3.923 -5.949 1.00 56.94 207 ARG A CA 1
ATOM 1598 C C . ARG A 1 207 ? 17.844 -4.422 -5.385 1.00 56.94 207 ARG A C 1
ATOM 1600 O O . ARG A 1 207 ? 17.257 -5.335 -5.958 1.00 56.94 207 ARG A O 1
ATOM 1607 N N . SER A 1 208 ? 17.360 -3.836 -4.288 1.00 66.06 208 SER A N 1
ATOM 1608 C CA . SER A 1 208 ? 16.245 -4.357 -3.492 1.00 66.06 208 SER A CA 1
ATOM 1609 C C . SER A 1 208 ? 14.938 -3.566 -3.645 1.00 66.06 208 SER A C 1
ATOM 1611 O O . SER A 1 208 ? 14.233 -3.358 -2.665 1.00 66.06 208 SER A O 1
ATOM 1613 N N . TRP A 1 209 ? 14.544 -3.181 -4.865 1.00 75.12 209 TRP A N 1
ATOM 1614 C CA . TRP A 1 209 ? 13.214 -2.575 -5.089 1.00 75.12 209 TRP A CA 1
ATOM 1615 C C . TRP A 1 209 ? 12.040 -3.526 -4.763 1.00 75.12 209 TRP A C 1
ATOM 1617 O O . TRP A 1 209 ? 10.888 -3.110 -4.664 1.00 75.12 209 TRP A O 1
ATOM 1627 N N . ARG A 1 210 ? 12.341 -4.817 -4.558 1.00 74.06 210 ARG A N 1
ATOM 1628 C CA . ARG A 1 210 ? 11.404 -5.899 -4.225 1.00 74.06 210 ARG A CA 1
ATOM 1629 C C . ARG A 1 210 ? 11.747 -6.459 -2.851 1.00 74.06 210 ARG A C 1
ATOM 1631 O O . ARG A 1 210 ? 12.496 -7.421 -2.711 1.00 74.06 210 ARG A O 1
ATOM 1638 N N . GLU A 1 211 ? 11.251 -5.811 -1.812 1.00 77.19 211 GLU A N 1
ATOM 1639 C CA . GLU A 1 211 ? 11.730 -6.136 -0.468 1.00 77.19 211 GLU A CA 1
ATOM 1640 C C . GLU A 1 211 ? 10.981 -7.285 0.206 1.00 77.19 211 GLU A C 1
ATOM 1642 O O . GLU A 1 211 ? 11.521 -7.867 1.135 1.00 77.19 211 GLU A O 1
ATOM 1647 N N . ARG A 1 212 ? 9.730 -7.587 -0.166 1.00 90.69 212 ARG A N 1
ATOM 1648 C CA . ARG A 1 212 ? 8.846 -8.408 0.680 1.00 90.69 212 ARG A CA 1
ATOM 1649 C C . ARG A 1 212 ? 8.304 -9.613 -0.058 1.00 90.69 212 ARG A C 1
ATOM 1651 O O . ARG A 1 212 ? 7.803 -9.485 -1.165 1.00 90.69 212 ARG A O 1
ATOM 1658 N N . TYR A 1 213 ? 8.333 -10.753 0.617 1.00 95.38 213 TYR A N 1
ATOM 1659 C CA . TYR A 1 213 ? 7.572 -11.927 0.219 1.00 95.38 213 TYR A CA 1
ATOM 1660 C C . TYR A 1 213 ? 6.092 -11.702 0.526 1.00 95.38 213 TYR A C 1
ATOM 1662 O O . TYR A 1 213 ? 5.739 -10.886 1.387 1.00 95.38 213 TYR A O 1
ATOM 1670 N N . CYS A 1 214 ? 5.229 -12.451 -0.150 1.00 96.81 214 CYS A N 1
ATOM 1671 C CA . CYS A 1 214 ? 3.793 -12.390 0.075 1.00 96.81 214 CYS A CA 1
ATOM 1672 C C . CYS A 1 214 ? 3.248 -13.794 0.314 1.00 96.81 214 CYS A C 1
ATOM 1674 O O . CYS A 1 214 ? 3.491 -14.687 -0.484 1.00 96.81 214 CYS A O 1
ATOM 1676 N N . ALA A 1 215 ? 2.527 -14.014 1.405 1.00 98.06 215 ALA A N 1
ATOM 1677 C CA . ALA A 1 215 ? 1.773 -15.241 1.605 1.00 98.06 215 ALA A CA 1
ATOM 1678 C C . ALA A 1 215 ? 0.294 -15.003 1.285 1.00 98.06 215 ALA A C 1
ATOM 1680 O O . ALA A 1 215 ? -0.284 -14.016 1.747 1.00 98.06 215 ALA A O 1
ATOM 1681 N N . ASP A 1 216 ? -0.322 -15.917 0.538 1.00 98.00 216 ASP A N 1
ATOM 1682 C CA . ASP A 1 216 ? -1.773 -15.954 0.371 1.00 98.00 216 ASP A CA 1
ATOM 1683 C C . ASP A 1 216 ? -2.393 -16.576 1.627 1.00 98.00 216 ASP A C 1
ATOM 1685 O O . ASP A 1 216 ? -2.215 -17.758 1.940 1.00 98.00 216 ASP A O 1
ATOM 1689 N N . MET A 1 217 ? -3.123 -15.756 2.382 1.00 96.69 217 MET A N 1
ATOM 1690 C CA . MET A 1 217 ? -3.715 -16.164 3.655 1.00 96.69 217 MET A CA 1
ATOM 1691 C C . MET A 1 217 ? -4.766 -17.277 3.512 1.00 96.69 217 MET A C 1
ATOM 1693 O O . MET A 1 217 ? -5.049 -17.963 4.496 1.00 96.69 217 MET A O 1
ATOM 1697 N N . ARG A 1 218 ? -5.333 -17.497 2.317 1.00 96.69 218 ARG A N 1
ATOM 1698 C CA . ARG A 1 218 ? -6.381 -18.506 2.075 1.00 96.69 218 ARG A CA 1
ATOM 1699 C C . ARG A 1 218 ? -5.828 -19.925 2.052 1.00 96.69 218 ARG A C 1
ATOM 1701 O O . ARG A 1 218 ? -6.482 -20.851 2.525 1.00 96.69 218 ARG A O 1
ATOM 1708 N N . ASN A 1 219 ? -4.638 -20.096 1.485 1.00 97.19 219 ASN A N 1
ATOM 1709 C CA . ASN A 1 219 ? -4.033 -21.403 1.211 1.00 97.19 219 ASN A CA 1
ATOM 1710 C C . ASN A 1 219 ? -2.643 -21.576 1.851 1.00 97.19 219 ASN A C 1
ATOM 1712 O O . ASN A 1 219 ? -2.098 -22.677 1.808 1.00 97.19 219 ASN A O 1
ATOM 1716 N N . ARG A 1 220 ? -2.100 -20.527 2.489 1.00 97.00 220 ARG A N 1
ATOM 1717 C CA . ARG A 1 220 ? -0.773 -20.499 3.131 1.00 97.00 220 ARG A CA 1
ATOM 1718 C C . ARG A 1 220 ? 0.375 -20.733 2.149 1.00 97.00 220 ARG A C 1
ATOM 1720 O O . ARG A 1 220 ? 1.434 -21.233 2.538 1.00 97.00 220 ARG A O 1
ATOM 1727 N N . VAL A 1 221 ? 0.172 -20.380 0.884 1.00 98.00 221 VAL A N 1
ATOM 1728 C CA . VAL A 1 221 ? 1.220 -20.433 -0.131 1.00 98.00 221 VAL A CA 1
ATOM 1729 C C . VAL A 1 221 ? 2.057 -19.161 -0.041 1.00 98.00 221 VAL A C 1
ATOM 1731 O O . VAL A 1 221 ? 1.525 -18.056 0.015 1.00 98.00 221 VAL A O 1
ATOM 1734 N N . LEU A 1 222 ? 3.374 -19.326 0.023 1.00 97.69 222 LEU A N 1
ATOM 1735 C CA . LEU A 1 222 ? 4.374 -18.269 0.069 1.00 97.69 222 LEU A CA 1
ATOM 1736 C C . LEU A 1 222 ? 4.898 -17.998 -1.341 1.00 97.69 222 LEU A C 1
ATOM 1738 O O . LEU A 1 222 ? 5.478 -18.871 -1.982 1.00 97.69 222 LEU A O 1
ATOM 1742 N N . HIS A 1 223 ? 4.749 -16.758 -1.768 1.00 96.06 223 HIS A N 1
ATOM 1743 C CA . HIS A 1 223 ? 5.118 -16.241 -3.072 1.00 96.06 223 HIS A CA 1
ATOM 1744 C C . HIS A 1 223 ? 6.366 -15.362 -2.980 1.00 96.06 223 HIS A C 1
ATOM 1746 O O . HIS A 1 223 ? 6.625 -14.718 -1.952 1.00 96.06 223 HIS A O 1
ATOM 1752 N N . GLY A 1 224 ? 7.140 -15.341 -4.067 1.00 93.44 224 GLY A N 1
ATOM 1753 C CA . GLY A 1 224 ? 8.304 -14.479 -4.190 1.00 93.44 224 GLY A CA 1
ATOM 1754 C C . GLY A 1 224 ? 7.922 -12.993 -4.235 1.00 93.44 224 GLY A C 1
ATOM 1755 O O . GLY A 1 224 ? 6.747 -12.650 -4.402 1.00 93.44 224 GLY A O 1
ATOM 1756 N N . PRO A 1 225 ? 8.903 -12.080 -4.114 1.00 91.94 225 PRO A N 1
ATOM 1757 C CA . PRO A 1 225 ? 8.641 -10.641 -4.092 1.00 91.94 225 PRO A CA 1
ATOM 1758 C C . PRO A 1 225 ? 7.971 -10.052 -5.340 1.00 91.94 225 PRO A C 1
ATOM 1760 O O . PRO A 1 225 ? 7.485 -8.926 -5.284 1.00 91.94 225 PRO A O 1
ATOM 1763 N N . GLU A 1 226 ? 7.940 -10.783 -6.457 1.00 92.44 226 GLU A N 1
ATOM 1764 C CA . GLU A 1 226 ? 7.247 -10.354 -7.678 1.00 92.44 226 GLU A CA 1
ATOM 1765 C C . GLU A 1 226 ? 5.901 -11.021 -7.902 1.00 92.44 226 G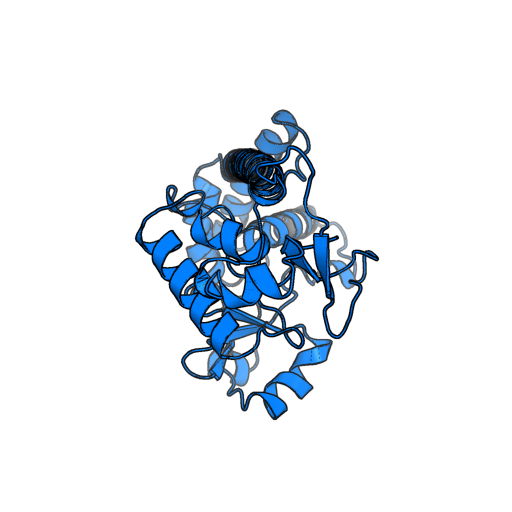LU A C 1
ATOM 1767 O O . GLU A 1 226 ? 5.163 -10.549 -8.750 1.00 92.44 226 GLU A O 1
ATOM 1772 N N . ASP A 1 227 ? 5.542 -12.056 -7.145 1.00 93.19 227 ASP A N 1
ATOM 1773 C CA . ASP A 1 227 ? 4.399 -12.914 -7.483 1.00 93.19 227 ASP A CA 1
ATOM 1774 C C . ASP A 1 227 ? 3.137 -12.566 -6.671 1.00 93.19 227 ASP A C 1
ATOM 1776 O O . ASP A 1 227 ? 2.123 -13.260 -6.725 1.00 93.19 227 ASP A O 1
ATOM 1780 N N . TYR A 1 228 ? 3.168 -11.462 -5.916 1.00 93.62 228 TYR A N 1
ATOM 1781 C CA . TYR A 1 228 ? 2.047 -11.015 -5.078 1.00 93.62 228 TYR A CA 1
ATOM 1782 C C . TYR A 1 228 ? 0.809 -10.597 -5.886 1.00 93.62 228 TYR A C 1
ATOM 1784 O O . TYR A 1 228 ? -0.294 -10.550 -5.339 1.00 93.62 228 TYR A O 1
ATOM 1792 N N . PHE A 1 229 ? 0.973 -10.237 -7.164 1.00 93.69 229 PHE A N 1
ATOM 1793 C CA . PHE A 1 229 ? -0.114 -9.708 -7.994 1.00 93.69 229 PHE A CA 1
ATOM 1794 C C . PHE A 1 229 ? -1.188 -10.759 -8.297 1.00 93.69 229 PHE A C 1
ATOM 1796 O O . PHE A 1 229 ? -2.339 -10.390 -8.518 1.00 93.69 229 PHE A O 1
ATOM 1803 N N . GLY A 1 230 ? -0.837 -12.050 -8.243 1.00 93.75 230 GLY A N 1
ATOM 1804 C CA . GLY A 1 230 ? -1.782 -13.162 -8.376 1.00 93.75 230 GLY A CA 1
ATOM 1805 C C . GLY A 1 230 ? -2.692 -13.362 -7.158 1.00 93.75 230 GLY A C 1
ATOM 1806 O O . GLY A 1 230 ? -3.628 -14.154 -7.217 1.00 93.75 230 GLY A O 1
ATOM 1807 N N . ILE A 1 231 ? -2.436 -12.646 -6.062 1.00 97.38 231 ILE A N 1
ATOM 1808 C CA . ILE A 1 231 ? -3.210 -12.706 -4.822 1.00 97.38 231 ILE A CA 1
ATOM 1809 C C . ILE A 1 231 ? -4.036 -11.428 -4.729 1.00 97.38 231 ILE A C 1
ATOM 1811 O O . ILE A 1 231 ? -3.497 -10.327 -4.877 1.00 97.38 231 ILE A O 1
ATOM 1815 N N . GLU A 1 232 ? -5.330 -11.523 -4.449 1.00 97.12 232 GLU A N 1
ATOM 1816 C CA . GLU A 1 232 ? -6.147 -10.332 -4.239 1.00 97.12 232 GLU A CA 1
ATOM 1817 C C . GLU A 1 232 ? -5.676 -9.563 -2.988 1.00 97.12 232 GLU A C 1
ATOM 1819 O O . GLU A 1 232 ? -5.299 -10.191 -1.994 1.00 97.12 232 GLU A O 1
ATOM 1824 N N . PRO A 1 233 ? -5.667 -8.214 -3.009 1.00 96.69 233 PRO A N 1
ATOM 1825 C CA . PRO A 1 233 ? -5.051 -7.396 -1.961 1.00 96.69 233 PRO A CA 1
ATOM 1826 C C . PRO A 1 233 ? -5.468 -7.746 -0.528 1.00 96.69 233 PRO A C 1
ATOM 1828 O O . PRO A 1 233 ? -4.621 -7.753 0.368 1.00 96.69 233 PRO A O 1
ATOM 1831 N N . GLU A 1 234 ? -6.743 -8.074 -0.310 1.00 97.69 234 GLU A N 1
ATOM 1832 C CA . GLU A 1 234 ? -7.291 -8.452 0.996 1.00 97.69 234 GLU A CA 1
ATOM 1833 C C . GLU A 1 234 ? -6.665 -9.728 1.584 1.00 97.69 234 GLU A C 1
ATOM 1835 O O . GLU A 1 234 ? -6.605 -9.868 2.803 1.00 97.69 234 GLU A O 1
ATOM 1840 N N . TYR A 1 235 ? -6.140 -10.628 0.747 1.00 98.31 235 TYR A N 1
ATOM 1841 C CA . TYR A 1 235 ? -5.561 -11.909 1.169 1.00 98.31 235 TYR A CA 1
ATOM 1842 C C . TYR A 1 235 ? -4.031 -11.897 1.252 1.00 98.31 235 TYR A C 1
ATOM 1844 O O . TYR A 1 235 ? -3.431 -12.922 1.579 1.00 98.31 235 TYR A O 1
ATOM 1852 N N . ARG A 1 236 ? -3.389 -10.751 0.997 1.00 98.00 236 ARG A N 1
ATOM 1853 C CA . ARG A 1 236 ? -1.929 -10.603 1.034 1.00 98.00 236 ARG A CA 1
ATOM 1854 C C . ARG A 1 236 ? -1.422 -10.439 2.467 1.00 98.00 236 ARG A C 1
ATOM 1856 O O . ARG A 1 236 ? -1.725 -9.445 3.130 1.00 98.00 236 ARG A O 1
ATOM 1863 N N . LEU A 1 237 ? -0.575 -11.364 2.914 1.00 97.69 237 LEU A N 1
ATOM 1864 C CA . LEU A 1 237 ? 0.267 -11.200 4.099 1.00 97.69 237 LEU A CA 1
ATOM 1865 C C . LEU A 1 237 ? 1.705 -10.912 3.669 1.00 97.69 237 LEU A C 1
ATOM 1867 O O . LEU A 1 237 ? 2.367 -11.763 3.082 1.00 97.69 237 LEU A O 1
ATOM 1871 N N . TRP A 1 238 ? 2.208 -9.725 3.989 1.00 96.38 238 TRP A N 1
ATOM 1872 C CA . TRP A 1 238 ? 3.570 -9.329 3.651 1.00 96.38 238 TRP A CA 1
ATOM 1873 C C . TRP A 1 238 ? 4.566 -9.812 4.697 1.00 96.38 238 TRP A C 1
ATOM 1875 O O . TRP A 1 238 ? 4.322 -9.729 5.903 1.00 96.38 238 TRP A O 1
ATOM 1885 N N . ILE A 1 239 ? 5.710 -10.299 4.231 1.00 95.38 239 ILE A N 1
ATOM 1886 C CA . ILE A 1 239 ? 6.748 -10.873 5.083 1.00 95.38 239 ILE A CA 1
ATOM 1887 C C . ILE A 1 239 ? 8.090 -10.279 4.674 1.00 95.38 239 ILE A C 1
ATOM 1889 O O . ILE A 1 239 ? 8.480 -10.315 3.504 1.00 95.38 239 ILE A O 1
ATOM 1893 N N . TRP A 1 240 ? 8.799 -9.718 5.647 1.00 91.81 240 TRP A N 1
ATOM 1894 C CA . TRP A 1 240 ? 10.152 -9.239 5.424 1.00 91.81 240 TRP A CA 1
ATOM 1895 C C . TRP A 1 240 ? 11.145 -10.399 5.277 1.00 91.81 240 TRP A C 1
ATOM 1897 O O . TRP A 1 240 ? 10.957 -11.438 5.914 1.00 91.81 240 TRP A O 1
ATOM 1907 N N . PRO A 1 241 ? 12.246 -10.232 4.524 1.00 91.25 241 PRO A N 1
ATOM 1908 C CA . PRO A 1 241 ? 13.232 -11.290 4.331 1.00 91.25 241 PRO A CA 1
ATOM 1909 C C . PRO A 1 241 ? 13.829 -11.783 5.652 1.00 91.25 241 PRO A C 1
ATOM 1911 O O . PRO A 1 241 ? 13.987 -12.987 5.837 1.00 91.25 241 PRO A O 1
ATOM 1914 N N . GLN A 1 242 ? 14.096 -10.875 6.600 1.00 90.69 242 GLN A N 1
ATOM 1915 C CA . GLN A 1 242 ? 14.622 -11.239 7.918 1.00 90.69 242 GLN A CA 1
ATOM 1916 C C . GLN A 1 242 ? 13.645 -12.071 8.765 1.00 90.69 242 GLN A C 1
ATOM 1918 O O . GLN A 1 242 ? 14.088 -12.877 9.581 1.00 90.69 242 GLN A O 1
ATOM 1923 N N . ASP A 1 243 ? 12.338 -11.923 8.540 1.00 92.94 243 ASP A N 1
ATOM 1924 C CA . ASP A 1 243 ? 11.297 -12.621 9.300 1.00 92.94 243 ASP A CA 1
ATOM 1925 C C . ASP A 1 243 ? 10.813 -13.898 8.593 1.00 92.94 243 ASP A C 1
ATOM 1927 O O . ASP A 1 243 ? 10.043 -14.674 9.159 1.00 92.94 243 ASP A O 1
ATOM 1931 N N . LEU A 1 244 ? 11.280 -14.152 7.365 1.00 93.88 244 LEU A N 1
ATOM 1932 C CA . LEU A 1 244 ? 10.780 -15.216 6.495 1.00 93.88 244 LEU A CA 1
ATOM 1933 C C . LEU A 1 244 ? 10.865 -16.600 7.138 1.00 93.88 244 LEU A C 1
ATOM 1935 O O . LEU A 1 244 ? 9.900 -17.362 7.116 1.00 93.88 244 LEU A O 1
ATOM 1939 N N . ARG A 1 245 ? 12.014 -16.925 7.738 1.00 94.38 245 ARG A N 1
ATOM 1940 C CA . ARG A 1 245 ? 12.241 -18.236 8.361 1.00 94.38 245 ARG A CA 1
ATOM 1941 C C . ARG A 1 245 ? 11.286 -18.484 9.529 1.00 94.38 245 ARG A C 1
ATOM 1943 O O . ARG A 1 245 ? 10.765 -19.589 9.666 1.00 94.38 245 ARG A O 1
ATOM 1950 N N . ASP A 1 246 ? 11.073 -17.469 10.363 1.00 95.88 246 ASP A N 1
ATOM 1951 C CA . ASP A 1 246 ? 10.154 -17.556 11.500 1.00 95.88 246 ASP A CA 1
ATOM 1952 C C . ASP A 1 246 ? 8.703 -17.636 11.004 1.00 95.88 246 ASP A C 1
ATOM 1954 O O . ASP A 1 246 ? 7.969 -18.530 11.421 1.00 95.88 246 ASP A O 1
ATOM 1958 N N . ALA A 1 247 ? 8.320 -16.812 10.023 1.00 96.06 247 ALA A N 1
ATOM 1959 C CA . ALA A 1 247 ? 6.990 -16.838 9.416 1.00 96.06 247 ALA A CA 1
ATOM 1960 C C . ALA A 1 247 ? 6.643 -18.209 8.809 1.00 96.06 247 ALA A C 1
ATOM 1962 O O . ALA A 1 247 ? 5.566 -18.739 9.082 1.00 96.06 247 ALA A O 1
ATOM 1963 N N . VAL A 1 248 ? 7.561 -18.819 8.044 1.00 96.62 248 VAL A N 1
ATOM 1964 C CA . VAL A 1 248 ? 7.372 -20.160 7.458 1.00 96.62 248 VAL A CA 1
ATOM 1965 C C . VAL A 1 248 ? 7.067 -21.189 8.541 1.00 96.62 248 VAL A C 1
ATOM 1967 O O . VAL A 1 248 ? 6.103 -21.945 8.416 1.00 96.62 248 VAL A O 1
ATOM 1970 N N . SER A 1 249 ? 7.843 -21.186 9.628 1.00 96.12 249 SER A N 1
ATOM 1971 C CA . SER A 1 249 ? 7.657 -22.141 10.721 1.00 96.12 249 SER A CA 1
ATOM 1972 C C . SER A 1 249 ? 6.387 -21.879 11.529 1.00 96.12 249 SER A C 1
ATOM 1974 O O . SER A 1 249 ? 5.699 -22.829 11.889 1.00 96.12 249 SER A O 1
ATOM 1976 N N . ARG A 1 250 ? 6.082 -20.621 11.865 1.00 95.94 250 ARG A N 1
ATOM 1977 C CA . ARG A 1 250 ? 4.961 -20.289 12.758 1.00 95.94 250 ARG A CA 1
ATOM 1978 C C . ARG A 1 250 ? 3.609 -20.362 12.075 1.00 95.94 250 ARG A C 1
ATOM 1980 O O . ARG A 1 250 ? 2.621 -20.723 12.711 1.00 95.94 250 ARG A O 1
ATOM 1987 N N . LEU A 1 251 ? 3.561 -19.998 10.799 1.00 95.69 251 LEU A N 1
ATOM 1988 C CA . LEU A 1 251 ? 2.324 -19.945 10.025 1.00 95.69 251 LEU A CA 1
ATOM 1989 C C . LEU A 1 251 ? 2.114 -21.202 9.172 1.00 95.69 251 LEU A C 1
ATOM 1991 O O . LEU A 1 251 ? 1.080 -21.318 8.516 1.00 95.69 251 LEU A O 1
ATOM 1995 N N . ASN A 1 252 ? 3.054 -22.157 9.214 1.00 96.50 252 ASN A N 1
ATOM 1996 C CA . ASN A 1 252 ? 3.063 -23.363 8.383 1.00 96.50 252 ASN A CA 1
ATOM 1997 C C . ASN A 1 252 ? 2.912 -23.021 6.892 1.00 96.50 252 ASN A C 1
ATOM 1999 O O . ASN A 1 252 ? 2.024 -23.546 6.217 1.00 96.50 252 ASN A O 1
ATOM 2003 N N . LEU A 1 253 ? 3.740 -22.090 6.405 1.00 97.44 253 LEU A N 1
ATOM 2004 C CA . LEU A 1 253 ? 3.701 -21.664 5.006 1.00 97.44 253 LEU A CA 1
ATOM 2005 C C . LEU A 1 253 ? 4.361 -22.706 4.108 1.00 97.44 253 LEU A C 1
ATOM 2007 O O . LEU A 1 253 ? 5.367 -23.316 4.475 1.00 97.44 253 LEU A O 1
ATOM 2011 N N . THR A 1 254 ? 3.826 -22.852 2.903 1.00 97.00 254 THR A N 1
ATOM 2012 C CA . THR A 1 254 ? 4.393 -23.713 1.859 1.00 97.00 254 THR A CA 1
ATOM 2013 C C . THR A 1 254 ? 4.865 -22.849 0.695 1.00 97.00 254 THR A C 1
ATOM 2015 O O . THR A 1 254 ? 4.124 -21.962 0.286 1.00 97.00 254 THR A O 1
ATOM 2018 N N . PRO A 1 255 ? 6.090 -23.024 0.175 1.00 95.69 255 PRO A N 1
ATOM 2019 C CA . PRO A 1 255 ? 6.555 -22.219 -0.949 1.00 95.69 255 PRO A CA 1
ATOM 2020 C C . PRO A 1 255 ? 5.741 -22.532 -2.207 1.00 95.69 255 PRO A C 1
ATOM 2022 O O . PRO A 1 255 ? 5.433 -23.694 -2.479 1.00 95.69 255 PRO A O 1
ATOM 2025 N N . ALA A 1 256 ? 5.429 -21.498 -2.985 1.00 93.88 256 ALA A N 1
ATOM 2026 C CA . ALA A 1 256 ? 4.924 -21.657 -4.340 1.00 93.88 256 ALA A CA 1
ATOM 2027 C C . ALA A 1 256 ? 5.946 -22.436 -5.195 1.00 93.88 256 ALA A C 1
ATOM 2029 O O . ALA A 1 256 ? 7.154 -22.326 -4.942 1.00 93.88 256 ALA A O 1
ATOM 2030 N N . PRO A 1 257 ? 5.505 -23.212 -6.202 1.00 88.94 257 PRO A N 1
ATOM 2031 C CA . PRO A 1 257 ? 6.405 -23.962 -7.079 1.00 88.94 257 PRO A CA 1
ATOM 2032 C C . PRO A 1 257 ? 7.525 -23.104 -7.682 1.00 88.94 257 PRO A C 1
ATOM 2034 O O . PRO A 1 257 ? 8.678 -23.526 -7.703 1.00 88.94 257 PRO A O 1
ATOM 2037 N N . GLU A 1 258 ? 7.202 -21.882 -8.099 1.00 84.44 258 GLU A N 1
ATOM 2038 C CA . GLU A 1 258 ? 8.126 -20.923 -8.709 1.00 84.44 258 GLU A CA 1
ATOM 2039 C C . GLU A 1 258 ? 9.205 -20.469 -7.719 1.00 84.44 258 GLU A C 1
ATOM 2041 O O . GLU A 1 258 ? 10.369 -20.316 -8.083 1.00 84.44 258 GLU A O 1
ATOM 2046 N N . LEU A 1 259 ? 8.837 -20.322 -6.443 1.00 85.94 259 LEU A N 1
ATOM 2047 C CA . LEU A 1 259 ? 9.768 -19.966 -5.376 1.00 85.94 259 LEU A CA 1
ATOM 2048 C C . LEU A 1 259 ? 10.666 -21.151 -4.987 1.00 85.94 259 LEU A C 1
ATOM 2050 O O . LEU A 1 259 ? 11.848 -20.969 -4.700 1.00 85.94 259 LEU A O 1
ATOM 2054 N N . ALA A 1 260 ? 10.116 -22.368 -4.978 1.00 79.19 260 ALA A N 1
ATOM 2055 C CA . ALA A 1 260 ? 10.854 -23.587 -4.652 1.00 79.19 260 ALA A CA 1
ATOM 2056 C C . ALA A 1 260 ? 11.831 -24.012 -5.760 1.00 79.19 260 ALA A C 1
ATOM 2058 O O . ALA A 1 260 ? 12.842 -24.650 -5.469 1.00 79.19 260 ALA A O 1
ATOM 2059 N N . ALA A 1 261 ? 11.533 -23.664 -7.015 1.00 68.94 261 ALA A N 1
ATOM 2060 C CA . ALA A 1 261 ? 12.349 -24.016 -8.170 1.00 68.94 261 ALA A CA 1
ATOM 2061 C C . ALA A 1 261 ? 13.709 -23.300 -8.206 1.00 68.94 261 ALA A C 1
ATOM 2063 O O . ALA A 1 261 ? 14.600 -23.791 -8.893 1.00 68.94 261 ALA A O 1
ATOM 2064 N N . GLY A 1 262 ? 13.883 -22.210 -7.445 1.00 54.16 262 GLY A N 1
ATOM 2065 C CA . GLY A 1 262 ? 15.120 -21.430 -7.398 1.00 54.16 262 GLY A CA 1
ATOM 2066 C C . GLY A 1 262 ? 15.438 -20.794 -8.751 1.00 54.16 262 GLY A C 1
ATOM 2067 O O . GLY A 1 262 ? 15.997 -21.444 -9.629 1.00 54.16 262 GLY A O 1
ATOM 2068 N N . VAL A 1 263 ? 15.087 -19.519 -8.919 1.00 42.69 263 VAL A N 1
ATOM 2069 C CA . VAL A 1 263 ? 15.596 -18.711 -10.042 1.00 42.69 263 VAL A CA 1
ATOM 2070 C C . VAL A 1 263 ? 17.086 -18.444 -9.853 1.00 42.69 263 VAL A C 1
ATOM 2072 O O . VAL A 1 263 ? 17.465 -18.063 -8.720 1.00 42.69 263 VAL A O 1
#

Foldseek 3Di:
DDEAQWFFQDLVLVDLVSLLVVLVLLCVVLVCLVVVLFPADVVLSVVQNVLSNVSRQSVLSNVLNVVLVVCLVVVQVVQQADPVRHGFDKDWDFFPPQADPVRDGYTFIWGDDDPVRPVVPDPVRGHTSRLVCQLQVRIFTAHEPPRHDDPVVLVSSLVSNVCCLVVCGRQNVDVSHDHNLRSQLSVLSSVVSVCSVVVHDDDPVSVPSQFWWWAQQVPLEIGGSSPCSVHDRSRTYTYGPVCVVVCCVPVVHDYDPVRVVPD

Sequence (263 aa):
MRMLSVDTPEVTARSEQRAAAIDTEFLQLAEWIRKGLAPISAALGEFLLPKLETGHAGTLHFTQGKAASAFAKENIAARLARPNGRQREIFIRVADSPFDGANRLLAYVAPDYTEQERREIPKRLRPTFNLDLVVAGQAATFVIYPSVPGAEDLALLIDAAAAARTGGLGIWSTPETLIAYEYRALEDLYQITRKKVSNEPLDVGERSWRERYCADMRNRVLHGPEDYFGIEPEYRLWIWPQDLRDAVSRLNLTPAPELAAGV

Secondary structure (DSSP, 8-state):
-EETEEEPPP-TT-SHHHHHHHHHHHHHHHHHHHTT-SSS-HHHHHHHHHHHTTS-HHHHHHHHHHHHHHHHHHHHHHHHB-TTSPBPPEEEEEEEEEE-TT--EEEEEEE---HHHHHHS-GGGS--HHHHHHHTTSSEEEEETTBPPPHHHHHHHHHHHHHHHHTT-GGGGSTTPPPHHHHHHHHHHHHHHHHHHTTPPPPGGGG-S---EEEETTTTEEE-TTGGGGS-GGGEEEE-GGGHHHHHHHHT-EE-HHHHT--

Radius of gyration: 19.61 Å; chains: 1; bounding box: 50×43×54 Å